Protein AF-A0A7S1QPN6-F1 (afdb_monomer)

Sequence (178 aa):
DPRLATEVIAAAAERAGATFCYNSPVQSILKQKDGRAVSGVTLRGGHVIEAPVVVNCAGPFSCFVDRIAFDARASVQNDARITTRALRAEVAVVPAPPGVDLDKHGIVGADLDVGVYFRPEVGNRWLIGSIDPPCDPHEYIDDPESLKAVSTSAFSSMWEHNVVRGALRFRDLPIPSP

InterPro domains:
  IPR006076 FAD dependent oxidoreductase [PF01266] (1-147)
  IPR036188 FAD/NAD(P)-binding domain superfamily [G3DSA:3.50.50.60] (1-83)
  IPR036188 FAD/NAD(P)-binding domain superfamily [SSF51905] (6-69)

Mean predicted aligned error: 5.45 Å

pLDDT: mean 90.67, std 9.4, range [49.41, 98.5]

Structure (mmCIF, N/CA/C/O backbone):
data_AF-A0A7S1QPN6-F1
#
_entry.id   AF-A0A7S1QPN6-F1
#
loop_
_atom_site.group_PDB
_atom_site.id
_atom_site.type_symbol
_atom_site.label_atom_id
_atom_site.label_alt_id
_atom_site.label_comp_id
_atom_site.label_asym_id
_atom_site.label_entity_id
_atom_site.label_seq_id
_atom_site.pdbx_PDB_ins_code
_atom_site.Cartn_x
_atom_site.Cartn_y
_atom_site.Cartn_z
_atom_site.occupancy
_atom_site.B_iso_or_equiv
_atom_site.auth_seq_id
_atom_site.auth_comp_id
_atom_site.auth_asym_id
_atom_site.auth_atom_id
_atom_site.pdbx_PDB_model_num
ATOM 1 N N . ASP A 1 1 ? -5.968 -0.641 -12.243 1.00 87.81 1 ASP A N 1
ATOM 2 C CA . ASP A 1 1 ? -5.834 0.633 -11.515 1.00 87.81 1 ASP A CA 1
ATOM 3 C C . ASP A 1 1 ? -6.401 0.463 -10.101 1.00 87.81 1 ASP A C 1
ATOM 5 O O . ASP A 1 1 ? -7.575 0.113 -9.983 1.00 87.81 1 ASP A O 1
ATOM 9 N N . PRO A 1 2 ? -5.586 0.618 -9.042 1.00 90.62 2 PRO A N 1
ATOM 10 C CA . PRO A 1 2 ? -6.027 0.421 -7.659 1.00 90.62 2 PRO A CA 1
ATOM 11 C C . PRO A 1 2 ? -6.985 1.509 -7.148 1.00 90.62 2 PRO A C 1
ATOM 13 O O . PRO A 1 2 ? -7.824 1.217 -6.294 1.00 90.62 2 PRO A O 1
ATOM 16 N N . ARG A 1 3 ? -6.908 2.740 -7.674 1.00 94.19 3 ARG A N 1
ATOM 17 C CA . ARG A 1 3 ? -7.824 3.825 -7.301 1.00 94.19 3 ARG A CA 1
ATOM 18 C C . ARG A 1 3 ? -9.228 3.496 -7.795 1.00 94.19 3 ARG A C 1
ATOM 20 O O . ARG A 1 3 ? -10.154 3.458 -6.993 1.00 94.19 3 ARG A O 1
ATOM 27 N N . LEU A 1 4 ? -9.360 3.158 -9.080 1.00 95.38 4 LEU A N 1
ATOM 28 C CA . LEU A 1 4 ? -10.650 2.789 -9.673 1.00 95.38 4 LEU A CA 1
ATOM 29 C C . LEU A 1 4 ? -11.261 1.555 -8.995 1.00 95.38 4 LEU A C 1
ATOM 31 O O . LEU A 1 4 ? -12.455 1.535 -8.709 1.00 95.38 4 LEU A O 1
ATOM 35 N N . ALA A 1 5 ? -10.452 0.534 -8.693 1.00 96.88 5 ALA A N 1
ATOM 36 C CA . ALA A 1 5 ? -10.931 -0.645 -7.970 1.00 96.88 5 ALA A CA 1
ATOM 37 C C . ALA A 1 5 ? -11.501 -0.278 -6.587 1.00 96.88 5 ALA A C 1
ATOM 39 O O . ALA A 1 5 ? -12.578 -0.744 -6.216 1.00 96.88 5 ALA A O 1
ATOM 40 N N . THR A 1 6 ? -10.808 0.598 -5.854 1.00 96.56 6 THR A N 1
ATOM 41 C CA 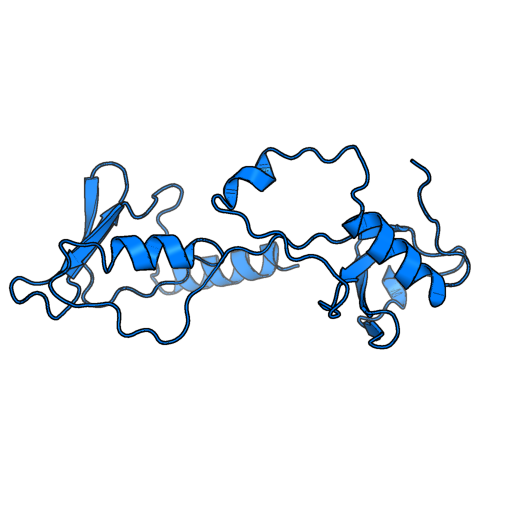. THR A 1 6 ? -11.254 1.085 -4.541 1.00 96.56 6 THR A CA 1
ATOM 42 C C . THR A 1 6 ? -12.551 1.887 -4.648 1.00 96.56 6 THR A C 1
ATOM 44 O O . THR A 1 6 ? -13.476 1.637 -3.880 1.00 96.56 6 THR A O 1
ATOM 47 N N . GLU A 1 7 ? -12.661 2.797 -5.621 1.00 97.19 7 GLU A N 1
ATOM 48 C CA . GLU A 1 7 ? -13.873 3.598 -5.859 1.00 97.19 7 GLU A CA 1
ATOM 49 C C . GLU A 1 7 ? -15.095 2.712 -6.149 1.00 97.19 7 GLU A C 1
ATOM 51 O O . GLU A 1 7 ? -16.168 2.915 -5.579 1.00 97.19 7 GLU A O 1
ATOM 56 N N . VAL A 1 8 ? -14.929 1.680 -6.984 1.00 97.94 8 VAL A N 1
ATOM 57 C CA . VAL A 1 8 ? -16.011 0.742 -7.322 1.00 97.94 8 VAL A CA 1
ATOM 58 C C . VAL A 1 8 ? -16.472 -0.050 -6.097 1.00 97.94 8 VAL A C 1
ATOM 60 O O . VAL A 1 8 ? -17.679 -0.206 -5.890 1.00 97.94 8 VAL A O 1
ATOM 63 N N . ILE A 1 9 ? -15.534 -0.535 -5.277 1.00 98.00 9 ILE A N 1
ATOM 64 C CA . ILE A 1 9 ? -15.849 -1.275 -4.047 1.00 98.00 9 ILE A CA 1
ATOM 65 C C . ILE A 1 9 ? -16.529 -0.358 -3.025 1.00 98.00 9 ILE A C 1
ATOM 67 O O . ILE A 1 9 ? -17.537 -0.757 -2.444 1.00 98.00 9 ILE A O 1
ATOM 71 N N . ALA A 1 10 ? -16.036 0.870 -2.839 1.00 97.88 10 ALA A N 1
ATOM 72 C CA . ALA A 1 10 ? -16.638 1.844 -1.931 1.00 97.88 10 ALA A CA 1
ATOM 73 C C . ALA A 1 10 ? -18.090 2.147 -2.328 1.00 97.88 10 ALA A C 1
ATOM 75 O O . ALA A 1 10 ? -18.995 1.993 -1.511 1.00 97.88 10 ALA A O 1
ATOM 76 N N . ALA A 1 11 ? -18.340 2.436 -3.609 1.00 98.00 11 ALA A N 1
ATOM 77 C CA . ALA A 1 11 ? -19.691 2.675 -4.110 1.00 98.00 11 ALA A CA 1
ATOM 78 C C . ALA A 1 11 ? -20.607 1.444 -3.954 1.00 98.00 11 ALA A C 1
ATOM 80 O O . ALA A 1 11 ? -21.810 1.579 -3.728 1.00 98.00 11 ALA A O 1
ATOM 81 N N . ALA A 1 12 ? -20.070 0.226 -4.094 1.00 98.50 12 ALA A N 1
ATOM 82 C CA . ALA A 1 12 ? -20.829 -1.000 -3.845 1.00 98.50 12 ALA A CA 1
ATOM 83 C C . ALA A 1 12 ? -21.177 -1.176 -2.360 1.00 98.50 12 ALA A C 1
ATOM 85 O O . ALA A 1 12 ? -22.303 -1.564 -2.049 1.00 98.50 12 ALA A O 1
ATOM 86 N N . ALA A 1 13 ? -20.250 -0.850 -1.459 1.00 98.38 13 ALA A N 1
ATOM 87 C CA . ALA A 1 13 ? -20.483 -0.878 -0.021 1.00 98.38 13 ALA A CA 1
ATOM 88 C C . ALA A 1 13 ? -21.542 0.154 0.402 1.00 98.38 13 ALA A C 1
ATOM 90 O O . ALA A 1 13 ? -22.439 -0.190 1.167 1.00 98.38 13 ALA A O 1
ATOM 91 N N . GLU A 1 14 ? -21.510 1.375 -0.144 1.00 98.25 14 GLU A N 1
ATOM 92 C CA . GLU A 1 14 ? -22.543 2.396 0.106 1.00 98.25 14 GLU A CA 1
ATOM 93 C C . GLU A 1 14 ? -23.931 1.918 -0.328 1.00 98.25 14 GLU A C 1
ATOM 95 O O . GLU A 1 14 ? -24.893 2.024 0.431 1.00 98.25 14 GLU A O 1
ATOM 100 N N . ARG A 1 15 ? -24.044 1.300 -1.514 1.00 98.44 15 ARG A N 1
ATOM 101 C CA . ARG A 1 15 ? -25.308 0.691 -1.973 1.00 98.44 15 ARG A CA 1
ATOM 102 C C . ARG A 1 15 ? -25.786 -0.448 -1.072 1.00 98.44 15 ARG A C 1
ATOM 104 O O . ARG A 1 15 ? -26.985 -0.704 -1.015 1.00 98.44 15 ARG A O 1
ATOM 111 N N . ALA A 1 16 ? -24.868 -1.122 -0.384 1.00 98.50 16 ALA A N 1
ATOM 112 C CA . ALA A 1 16 ? -25.172 -2.142 0.614 1.00 98.50 16 ALA A CA 1
ATOM 113 C C . ALA A 1 16 ? -25.439 -1.561 2.021 1.00 98.50 16 ALA A C 1
ATOM 115 O O . ALA A 1 16 ? -25.693 -2.327 2.949 1.00 98.50 16 ALA A O 1
ATOM 116 N N . GLY A 1 17 ? -25.409 -0.233 2.188 1.00 98.38 17 GLY A N 1
ATOM 117 C CA . GLY A 1 17 ? -25.727 0.459 3.440 1.00 98.38 17 GLY A CA 1
ATOM 118 C C . GLY A 1 17 ? -24.522 0.856 4.296 1.00 98.38 17 GLY A C 1
ATOM 119 O O . GLY A 1 17 ? -24.710 1.247 5.446 1.00 98.38 17 GLY A O 1
ATOM 120 N N . ALA A 1 18 ? -23.294 0.758 3.780 1.00 97.94 18 ALA A N 1
ATOM 121 C CA . ALA A 1 18 ? -22.121 1.280 4.477 1.00 97.94 18 ALA A CA 1
ATOM 122 C C . ALA A 1 18 ? -22.094 2.818 4.459 1.00 97.94 18 ALA A C 1
ATOM 124 O O . ALA A 1 18 ? -22.475 3.447 3.473 1.00 97.94 18 ALA A O 1
ATOM 125 N N . THR A 1 19 ? -21.568 3.413 5.529 1.00 97.25 19 THR A N 1
ATOM 126 C CA . THR A 1 19 ? -21.351 4.860 5.642 1.00 97.25 19 THR A CA 1
ATOM 127 C C . THR A 1 19 ? -19.857 5.147 5.682 1.00 97.25 19 THR A C 1
ATOM 129 O O . THR A 1 19 ? -19.126 4.512 6.442 1.00 97.25 19 THR A O 1
ATOM 132 N N . PHE A 1 20 ? -19.407 6.135 4.909 1.00 96.50 20 PHE A N 1
ATOM 133 C CA . PHE A 1 20 ? -18.017 6.581 4.909 1.00 96.50 20 PHE A CA 1
ATOM 134 C C . PHE A 1 20 ? -17.867 7.947 5.586 1.00 96.50 20 PHE A C 1
ATOM 136 O O . PHE A 1 20 ? -18.515 8.922 5.211 1.00 96.50 20 PHE A O 1
ATOM 143 N N . CYS A 1 21 ? -16.960 8.027 6.560 1.00 94.81 21 CYS A N 1
ATOM 144 C CA . CYS A 1 21 ? -16.580 9.269 7.234 1.00 94.81 21 CYS A CA 1
ATOM 145 C C . CYS A 1 21 ? -15.129 9.624 6.883 1.00 94.81 21 CYS A C 1
ATOM 147 O O . CYS A 1 21 ? -14.187 9.210 7.558 1.00 94.81 21 CYS A O 1
ATOM 149 N N . TYR A 1 22 ? -14.941 10.380 5.802 1.00 94.56 22 TYR A N 1
ATOM 150 C CA . TYR A 1 22 ? -13.619 10.836 5.363 1.00 94.56 22 TYR A CA 1
ATOM 151 C C . TYR A 1 22 ? -13.114 12.024 6.190 1.00 94.56 22 TYR A C 1
ATOM 153 O O . TYR A 1 22 ? -13.881 12.667 6.907 1.00 94.56 22 TYR A O 1
ATOM 161 N N . ASN A 1 23 ? -11.810 12.318 6.102 1.00 93.62 23 ASN A N 1
ATOM 162 C CA . ASN A 1 23 ? -11.152 13.415 6.833 1.00 93.62 23 ASN A CA 1
ATOM 163 C C . ASN A 1 23 ? -11.435 13.414 8.347 1.00 93.62 23 ASN A C 1
ATOM 165 O O . ASN A 1 23 ? -11.400 14.458 8.995 1.00 93.62 23 ASN A O 1
ATOM 169 N N . SER A 1 24 ? -11.710 12.235 8.910 1.00 95.50 24 SER A N 1
ATOM 170 C CA . SER A 1 24 ? -12.133 12.062 10.298 1.00 95.50 24 SER A CA 1
ATOM 171 C C . SER A 1 24 ? -11.196 11.086 11.021 1.00 95.50 24 SER A C 1
ATOM 173 O O . SER A 1 24 ? -11.568 9.936 11.250 1.00 95.50 24 SER A O 1
ATOM 175 N N . PRO A 1 25 ? -9.949 11.490 11.342 1.00 94.31 25 PRO A N 1
ATOM 176 C CA . PRO A 1 25 ? -8.981 10.597 11.973 1.00 94.31 25 PRO A CA 1
ATOM 177 C C . PRO A 1 25 ? -9.498 10.042 13.301 1.00 94.31 25 PRO A C 1
ATOM 179 O O . PRO A 1 25 ? -10.036 10.795 14.113 1.00 94.31 25 PRO A O 1
ATOM 182 N N . VAL A 1 26 ? -9.276 8.754 13.559 1.00 95.62 26 VAL A N 1
ATOM 183 C CA . VAL A 1 26 ? -9.558 8.151 14.869 1.00 95.62 26 VAL A CA 1
ATOM 184 C C . VAL A 1 26 ? -8.610 8.745 15.913 1.00 95.62 26 VAL A C 1
ATOM 186 O O . VAL A 1 26 ? -7.396 8.777 15.717 1.00 95.62 26 VAL A O 1
ATOM 189 N N . GLN A 1 27 ? -9.170 9.232 17.019 1.00 94.44 27 GLN A N 1
ATOM 190 C CA . GLN A 1 27 ? -8.439 9.818 18.142 1.00 94.44 27 GLN A CA 1
ATOM 191 C C . GLN A 1 27 ? -8.321 8.846 19.321 1.00 94.44 27 GLN A C 1
ATOM 193 O O . GLN A 1 27 ? -7.270 8.795 19.955 1.00 94.44 27 GLN A O 1
ATOM 198 N N . SER A 1 28 ? -9.380 8.091 19.624 1.00 93.75 28 SER A N 1
ATOM 199 C CA . SER A 1 28 ? -9.371 7.081 20.687 1.00 93.75 28 SER A CA 1
ATOM 200 C C . SER A 1 28 ? -10.282 5.896 20.372 1.00 93.75 28 SER A C 1
ATOM 202 O O . SER A 1 28 ? -11.249 6.020 19.618 1.00 93.75 28 SER A O 1
ATOM 204 N N . ILE A 1 29 ? -9.971 4.742 20.968 1.00 94.44 29 ILE A N 1
ATOM 205 C CA . ILE A 1 29 ? -10.830 3.553 20.954 1.00 94.44 29 ILE A CA 1
ATOM 206 C C . ILE A 1 29 ? -11.581 3.489 22.282 1.00 94.44 29 ILE A C 1
ATOM 208 O O . ILE A 1 29 ? -10.968 3.491 23.350 1.00 94.44 29 ILE A O 1
ATOM 212 N N . LEU A 1 30 ? -12.907 3.419 22.221 1.00 93.44 30 LEU A N 1
ATOM 213 C CA . LEU A 1 30 ? -13.756 3.313 23.402 1.00 93.44 30 LEU A CA 1
ATOM 214 C C . LEU A 1 30 ? -13.832 1.857 23.867 1.00 93.44 30 LEU A C 1
ATOM 216 O O . LEU A 1 30 ? -13.863 0.928 23.055 1.00 93.44 30 LEU A O 1
ATOM 220 N N . LYS A 1 31 ? -13.871 1.661 25.186 1.00 91.81 31 LYS A N 1
ATOM 221 C CA . LYS A 1 31 ? -14.002 0.353 25.835 1.00 91.81 31 LYS A CA 1
ATOM 222 C C . LYS A 1 31 ? -15.242 0.328 26.724 1.00 91.81 31 LYS A C 1
ATOM 224 O O . LYS A 1 31 ? -15.676 1.360 27.239 1.00 91.81 31 LYS A O 1
ATOM 229 N N . GLN A 1 32 ? -15.803 -0.858 26.925 1.00 90.44 32 GLN A N 1
ATOM 230 C CA . GLN A 1 32 ? -16.847 -1.082 27.922 1.00 90.44 32 GLN A CA 1
ATOM 231 C C . GLN A 1 32 ? -16.306 -0.863 29.344 1.00 90.44 32 GLN A C 1
ATOM 233 O O . GLN A 1 32 ? -15.097 -0.837 29.565 1.00 90.44 32 GLN A O 1
ATOM 238 N N . LYS A 1 33 ? -17.204 -0.718 30.328 1.00 86.75 33 LYS A N 1
ATOM 239 C CA . LYS A 1 33 ? -16.834 -0.423 31.727 1.00 86.75 33 LYS A CA 1
ATOM 240 C C . LYS A 1 33 ? -15.911 -1.469 32.357 1.00 86.75 33 LYS A C 1
ATOM 242 O O . LYS A 1 33 ? -15.106 -1.118 33.210 1.00 86.75 33 LYS A O 1
ATOM 247 N N . ASP A 1 34 ? -16.035 -2.732 31.958 1.00 86.00 34 ASP A N 1
ATOM 248 C CA . ASP A 1 34 ? -15.166 -3.820 32.421 1.00 86.00 34 ASP A CA 1
ATOM 249 C C . ASP A 1 34 ? -13.807 -3.856 31.697 1.00 86.00 34 ASP A C 1
ATOM 251 O O . ASP A 1 34 ? -12.923 -4.628 32.068 1.00 86.00 34 ASP A O 1
ATOM 255 N N . GLY A 1 35 ? -13.641 -3.027 30.663 1.00 83.56 35 GLY A N 1
ATOM 256 C CA . GLY A 1 35 ? -12.432 -2.908 29.870 1.00 83.56 35 GLY A CA 1
ATOM 257 C C . GLY A 1 35 ? -12.195 -4.030 28.859 1.00 83.56 35 GLY A C 1
ATOM 258 O O . GLY A 1 35 ? -11.209 -3.965 28.131 1.00 83.56 35 GLY A O 1
ATOM 259 N N . ARG A 1 36 ? -13.055 -5.054 28.799 1.00 84.31 36 ARG A N 1
ATOM 260 C CA . ARG A 1 36 ? -12.778 -6.293 28.049 1.00 84.31 36 ARG A CA 1
ATOM 261 C C . ARG A 1 36 ? -13.149 -6.214 26.576 1.00 84.31 36 ARG A C 1
ATOM 263 O O . ARG A 1 36 ? -12.555 -6.916 25.763 1.00 84.31 36 ARG A O 1
ATOM 270 N N . ALA A 1 37 ? -14.115 -5.371 26.233 1.00 89.94 37 ALA A N 1
ATOM 271 C CA . ALA A 1 37 ? -14.611 -5.213 24.871 1.00 89.94 37 ALA A CA 1
ATOM 272 C C . ALA A 1 37 ? -14.556 -3.752 24.419 1.00 89.94 37 ALA A C 1
ATOM 274 O O . ALA A 1 37 ? -14.609 -2.827 25.233 1.00 89.94 37 ALA A O 1
ATOM 275 N N . VAL A 1 38 ? -14.461 -3.547 23.105 1.00 93.75 38 VAL A N 1
ATOM 276 C CA . VAL A 1 38 ? -14.632 -2.221 22.503 1.00 93.75 38 VAL A CA 1
ATOM 277 C C . VAL A 1 38 ? -16.101 -1.798 22.555 1.00 93.75 38 VAL A C 1
ATOM 279 O O . VAL A 1 38 ? -17.006 -2.632 22.591 1.00 93.75 38 VAL A O 1
ATOM 282 N N . SER A 1 39 ? -16.334 -0.492 22.584 1.00 95.75 39 SER A N 1
ATOM 283 C CA . SER A 1 39 ? -17.672 0.106 22.495 1.00 95.75 39 SER A CA 1
ATOM 284 C C . SER A 1 39 ? -17.789 1.157 21.391 1.00 95.75 39 SER A C 1
ATOM 286 O O . SER A 1 39 ? -18.873 1.694 21.175 1.00 95.75 39 SER A O 1
ATOM 288 N N . GLY A 1 40 ? -16.704 1.443 20.666 1.00 96.56 40 GLY A N 1
ATOM 289 C CA . GLY A 1 40 ? -16.705 2.396 19.564 1.00 96.56 40 GLY A CA 1
ATOM 290 C C . GLY A 1 40 ? -15.375 3.112 19.390 1.00 96.56 40 GLY A C 1
ATOM 291 O O . GLY A 1 40 ? -14.333 2.658 19.871 1.00 96.56 40 GLY A O 1
ATOM 292 N N . VAL A 1 41 ? -15.424 4.260 18.720 1.00 96.88 41 VAL A N 1
ATOM 293 C CA . VAL A 1 41 ? -14.285 5.158 18.503 1.00 96.88 41 VAL A CA 1
ATOM 294 C C . VAL A 1 41 ? -14.693 6.614 18.698 1.00 96.88 41 VAL A C 1
ATOM 296 O O . VAL A 1 41 ? -15.825 6.995 18.398 1.00 96.88 41 VAL A O 1
ATOM 299 N N . THR A 1 42 ? -13.748 7.439 19.140 1.00 97.00 42 THR A N 1
ATOM 300 C CA . THR A 1 42 ? -13.867 8.898 19.059 1.00 97.00 42 THR A CA 1
ATOM 301 C C . THR A 1 42 ? -13.024 9.388 17.893 1.00 97.00 42 THR A C 1
ATOM 303 O O . THR A 1 42 ? -11.837 9.070 17.799 1.00 97.00 42 THR A O 1
ATOM 306 N N . LEU A 1 43 ? -13.626 10.171 17.006 1.00 96.88 43 LEU A N 1
ATOM 307 C CA . LEU A 1 43 ? -12.949 10.836 15.900 1.00 96.88 43 LEU A CA 1
ATOM 308 C C . LEU A 1 43 ? -12.391 12.186 16.358 1.00 96.88 43 LEU A C 1
ATOM 310 O O . LEU A 1 43 ? -12.897 12.815 17.292 1.00 96.88 43 LEU A O 1
ATOM 314 N N . ARG A 1 44 ? -11.364 12.675 15.664 1.00 94.88 44 ARG A N 1
ATOM 315 C CA . ARG A 1 44 ? -10.836 14.027 15.861 1.00 94.88 44 ARG A CA 1
ATOM 316 C C . ARG A 1 44 ? -11.973 15.042 15.690 1.00 94.88 44 ARG A C 1
ATOM 318 O O . ARG A 1 44 ? -12.685 15.017 14.694 1.00 94.88 44 ARG A O 1
ATOM 325 N N . GLY A 1 45 ? -12.130 15.928 16.672 1.00 92.50 45 GLY A N 1
ATOM 326 C CA . GLY A 1 45 ? -13.276 16.842 16.762 1.00 92.50 45 GLY A CA 1
ATOM 327 C C . GLY A 1 45 ? -14.366 16.380 17.737 1.00 92.50 45 GLY A C 1
ATOM 328 O O . GLY A 1 45 ? -15.311 17.123 17.972 1.00 92.50 45 GLY A O 1
ATOM 329 N N . GLY A 1 46 ? -14.217 15.198 18.348 1.00 94.69 46 GLY A N 1
ATOM 330 C CA . GLY A 1 46 ? -15.048 14.731 19.462 1.00 94.69 46 GLY A CA 1
ATOM 331 C C . GLY A 1 46 ? -16.284 13.926 19.061 1.00 94.69 46 GLY A C 1
ATOM 332 O O . GLY A 1 46 ? -17.037 13.511 19.937 1.00 94.69 46 GLY A O 1
ATOM 333 N N . HIS A 1 47 ? -16.502 13.680 17.766 1.00 96.31 47 HIS A N 1
ATOM 334 C CA . HIS A 1 47 ? -17.603 12.833 17.309 1.00 96.31 47 HIS A CA 1
ATOM 335 C C . HIS A 1 47 ? -17.382 11.375 17.730 1.00 96.31 47 HIS A C 1
ATOM 337 O O . HIS A 1 47 ? -16.278 10.851 17.585 1.00 96.31 47 HIS A O 1
ATOM 343 N N . VAL A 1 48 ? -18.430 10.722 18.229 1.00 97.75 48 VAL A N 1
ATOM 344 C CA . VAL A 1 48 ? -18.386 9.334 18.700 1.00 97.75 48 VAL A CA 1
ATOM 345 C C . VAL A 1 48 ? -19.176 8.446 17.752 1.00 97.75 48 VAL A C 1
ATOM 347 O O . VAL A 1 48 ? -20.334 8.733 17.456 1.00 97.75 48 VAL A O 1
ATOM 350 N N . ILE A 1 49 ? -18.554 7.347 17.328 1.00 97.62 49 ILE A N 1
ATOM 351 C CA . ILE A 1 49 ? -19.223 6.251 16.626 1.00 97.62 49 ILE A CA 1
ATOM 352 C C . ILE A 1 49 ? -19.237 5.051 17.566 1.00 97.62 49 ILE A C 1
ATOM 354 O O . ILE A 1 49 ? -18.184 4.490 17.875 1.00 97.62 49 ILE A O 1
ATOM 358 N N . GLU A 1 50 ? -20.426 4.662 18.018 1.00 97.75 50 GLU A N 1
ATOM 359 C CA . GLU A 1 50 ? -20.617 3.465 18.836 1.00 97.75 50 GLU A CA 1
ATOM 360 C C . GLU A 1 50 ? -20.582 2.215 17.956 1.00 97.75 50 GLU A C 1
ATOM 362 O O . GLU A 1 50 ? -21.271 2.128 16.939 1.00 97.75 50 GLU A O 1
ATOM 367 N N . ALA A 1 51 ? -19.766 1.237 18.343 1.00 96.81 51 ALA A N 1
ATOM 368 C CA . ALA A 1 51 ? -19.645 -0.020 17.621 1.00 96.81 51 ALA A CA 1
ATOM 369 C C . ALA A 1 51 ? -19.192 -1.148 18.561 1.00 96.81 51 ALA A C 1
ATOM 371 O O . ALA A 1 51 ? -18.226 -0.973 19.308 1.00 96.81 51 ALA A O 1
ATOM 372 N N . PRO A 1 52 ? -19.825 -2.335 18.508 1.00 95.81 52 PRO A N 1
ATOM 373 C CA . PRO A 1 52 ? -19.410 -3.480 19.319 1.00 95.81 52 PRO A CA 1
ATOM 374 C C . PRO A 1 52 ? -18.102 -4.117 18.823 1.00 95.81 52 PRO A C 1
ATOM 376 O O . PRO A 1 52 ? -17.480 -4.892 19.545 1.00 95.81 52 PRO A O 1
ATOM 379 N N . VAL A 1 53 ? -17.691 -3.810 17.587 1.00 96.00 53 VAL A N 1
ATOM 380 C CA . VAL A 1 53 ? -16.473 -4.311 16.945 1.00 96.00 53 VAL A CA 1
ATOM 381 C C . VAL A 1 53 ? -15.810 -3.165 16.187 1.00 96.00 53 VAL A C 1
ATOM 383 O O . VAL A 1 53 ? -16.479 -2.413 15.482 1.00 96.00 53 VAL A O 1
ATOM 386 N N . VAL A 1 54 ? -14.488 -3.062 16.310 1.00 96.00 54 VAL A N 1
ATOM 387 C CA . VAL A 1 54 ? -13.647 -2.134 15.546 1.00 96.00 54 VAL A CA 1
ATOM 388 C C . VAL A 1 54 ? -12.574 -2.957 14.844 1.00 96.00 54 VAL A C 1
ATOM 390 O O . VAL A 1 54 ? -11.898 -3.756 15.489 1.00 96.00 54 VAL A O 1
ATOM 393 N N . VAL A 1 55 ? -12.416 -2.768 13.534 1.00 96.06 55 VAL A N 1
ATOM 394 C CA . VAL A 1 55 ? -11.408 -3.466 12.725 1.00 96.06 55 VAL A CA 1
ATOM 395 C C . VAL A 1 55 ? -10.347 -2.461 12.282 1.00 96.06 55 VAL A C 1
ATOM 397 O O . VAL A 1 55 ? -10.669 -1.451 11.657 1.00 96.06 55 VAL A O 1
ATOM 400 N N . ASN A 1 56 ? -9.081 -2.721 12.615 1.00 94.75 56 ASN A N 1
ATOM 401 C CA . ASN A 1 56 ? -7.963 -1.880 12.193 1.00 94.75 56 ASN A CA 1
ATOM 402 C C . ASN A 1 56 ? -7.565 -2.214 10.744 1.00 94.75 56 ASN A C 1
ATOM 404 O O . ASN A 1 56 ? -6.957 -3.249 10.484 1.00 94.75 56 ASN A O 1
ATOM 408 N N . CYS A 1 57 ? -7.901 -1.324 9.807 1.00 95.81 57 CYS A N 1
ATOM 409 C CA . CYS A 1 57 ? -7.516 -1.408 8.393 1.00 95.81 57 CYS A CA 1
ATOM 410 C C . CYS A 1 57 ? -6.705 -0.177 7.947 1.00 95.81 57 CYS A C 1
ATOM 412 O O . CYS A 1 57 ? -6.809 0.260 6.804 1.00 95.81 57 CYS A O 1
ATOM 414 N N . ALA A 1 58 ? -5.916 0.420 8.846 1.00 94.75 58 ALA A N 1
ATOM 415 C CA . ALA A 1 58 ? -5.284 1.723 8.619 1.00 94.75 58 ALA A CA 1
ATOM 416 C C . ALA A 1 58 ? -3.991 1.678 7.772 1.00 94.75 58 ALA A C 1
ATOM 418 O O . ALA A 1 58 ? -3.269 2.673 7.683 1.00 94.75 58 ALA A O 1
ATOM 419 N N . GLY A 1 59 ? -3.671 0.536 7.151 1.00 94.25 59 GLY A N 1
ATOM 420 C CA . GLY A 1 59 ? -2.489 0.370 6.301 1.00 94.25 59 GLY A CA 1
ATOM 421 C C . GLY A 1 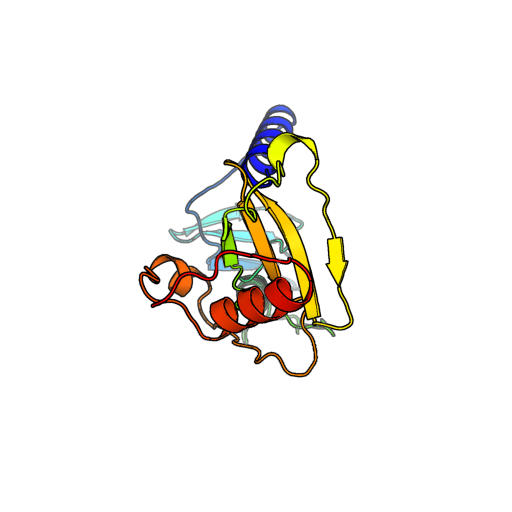59 ? -1.198 0.772 7.034 1.00 94.25 59 GLY A C 1
ATOM 422 O O . GLY A 1 59 ? -0.966 0.268 8.137 1.00 94.25 59 GLY A O 1
ATOM 423 N N . PRO A 1 60 ? -0.372 1.691 6.495 1.00 93.88 60 PRO A N 1
ATOM 424 C CA . PRO A 1 60 ? 0.863 2.130 7.153 1.00 93.88 60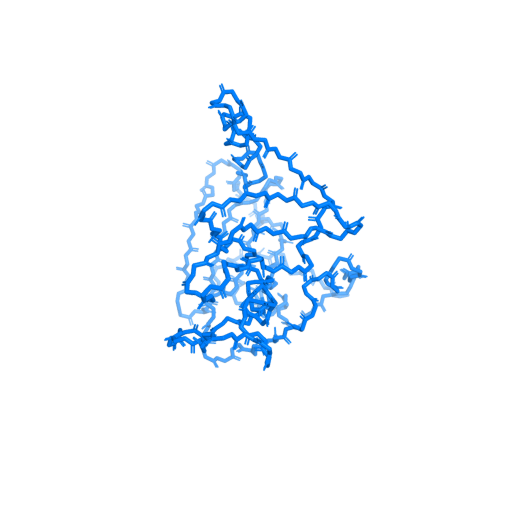 PRO A CA 1
ATOM 425 C C . PRO A 1 60 ? 0.627 2.842 8.501 1.00 93.88 60 PRO A C 1
ATOM 427 O O . PRO A 1 60 ? 1.550 2.934 9.305 1.00 93.88 60 PRO A O 1
ATOM 430 N N . PHE A 1 61 ? -0.603 3.285 8.797 1.00 93.75 61 PHE A N 1
ATOM 431 C CA . PHE A 1 61 ? -0.973 3.860 10.095 1.00 93.75 61 PHE A CA 1
ATOM 432 C C . PHE A 1 61 ? -1.423 2.822 11.134 1.00 93.75 61 PHE A C 1
ATOM 434 O O . PHE A 1 61 ? -1.770 3.198 12.253 1.00 93.75 61 PHE A O 1
ATOM 441 N N . SER A 1 62 ? -1.422 1.523 10.819 1.00 93.56 62 SER A N 1
ATOM 442 C CA . SER A 1 62 ? -1.959 0.495 11.727 1.00 93.56 62 SER A CA 1
ATOM 443 C C . SER A 1 62 ? -1.283 0.512 13.101 1.00 93.56 62 SER A C 1
ATOM 445 O O . SER A 1 62 ? -1.975 0.442 14.113 1.00 93.56 62 SER A O 1
ATOM 447 N N . CYS A 1 63 ? 0.034 0.739 13.156 1.00 91.25 63 CYS A N 1
ATOM 448 C CA . CYS A 1 63 ? 0.772 0.833 14.415 1.00 91.25 63 CYS A CA 1
ATOM 449 C C . CYS A 1 63 ? 0.351 2.028 15.288 1.00 91.25 63 CYS A C 1
ATOM 451 O O . CYS A 1 63 ? 0.470 1.964 16.510 1.00 91.25 63 CYS A O 1
ATOM 453 N N . PHE A 1 64 ? -0.157 3.114 14.693 1.00 90.94 64 PHE A N 1
ATOM 454 C CA . PHE A 1 64 ? -0.726 4.238 15.439 1.00 90.94 64 PHE A CA 1
ATOM 455 C C . PHE A 1 64 ? -2.044 3.851 16.091 1.00 90.94 64 PHE A C 1
ATOM 457 O O . PHE A 1 64 ? -2.251 4.151 17.264 1.00 90.94 64 PHE A O 1
ATOM 464 N N . VAL A 1 65 ? -2.910 3.160 15.351 1.00 92.38 65 VAL A N 1
ATOM 465 C CA . VAL A 1 65 ? -4.193 2.682 15.876 1.00 92.38 65 VAL A CA 1
ATOM 466 C C . VAL A 1 65 ? -3.966 1.674 17.003 1.00 92.38 65 VAL A C 1
ATOM 468 O O . VAL A 1 65 ? -4.613 1.787 18.041 1.00 92.38 65 VAL A O 1
ATOM 471 N N . ASP A 1 66 ? -2.990 0.772 16.866 1.00 91.56 66 ASP A N 1
ATOM 472 C CA . ASP A 1 66 ? -2.627 -0.173 17.929 1.00 91.56 66 ASP A CA 1
ATOM 473 C C . ASP A 1 66 ? -2.140 0.558 19.190 1.00 91.56 66 ASP A C 1
ATOM 475 O O . ASP A 1 66 ? -2.574 0.245 20.297 1.00 91.56 66 ASP A O 1
ATOM 479 N N . ARG A 1 67 ? -1.292 1.589 19.039 1.00 90.19 67 ARG A N 1
ATOM 480 C CA . ARG A 1 67 ? -0.849 2.423 20.172 1.00 90.19 67 ARG A CA 1
ATOM 481 C C . ARG A 1 67 ? -2.011 3.118 20.875 1.00 90.19 67 ARG A C 1
ATOM 483 O O . ARG A 1 67 ? -1.995 3.207 22.095 1.00 90.19 67 ARG A O 1
ATOM 490 N N . ILE A 1 68 ? -3.000 3.604 20.128 1.00 92.00 68 ILE A N 1
ATOM 491 C CA . ILE A 1 68 ? -4.196 4.242 20.695 1.00 92.00 68 ILE A CA 1
ATOM 492 C C . ILE A 1 68 ? -5.087 3.205 21.399 1.00 92.00 68 ILE A C 1
ATOM 494 O O . ILE A 1 68 ? -5.686 3.498 22.430 1.00 92.00 68 ILE A O 1
ATOM 498 N N . ALA A 1 69 ? -5.190 1.991 20.855 1.00 90.69 69 ALA A N 1
ATOM 499 C CA . ALA A 1 69 ? -6.031 0.930 21.405 1.00 90.69 69 ALA A CA 1
ATOM 500 C C . ALA A 1 69 ? -5.478 0.315 22.703 1.00 90.69 69 ALA A C 1
ATOM 502 O O . ALA A 1 69 ? -6.267 -0.183 23.513 1.00 90.69 69 ALA A O 1
ATOM 503 N N . PHE A 1 70 ? -4.152 0.341 22.874 1.00 89.50 70 PHE A N 1
ATOM 504 C CA . PHE A 1 70 ? -3.407 -0.328 23.945 1.00 89.50 70 PHE A CA 1
ATOM 505 C C . PHE A 1 70 ? -2.411 0.610 24.648 1.00 89.50 70 PHE A C 1
ATOM 507 O O . PHE A 1 70 ? -1.296 0.206 24.985 1.00 89.50 70 PHE A O 1
ATOM 514 N N . ASP A 1 71 ? -2.779 1.879 24.831 1.00 83.00 71 ASP A N 1
ATOM 515 C CA . ASP A 1 71 ? -1.940 2.841 25.547 1.00 83.00 71 ASP A CA 1
ATOM 516 C C . ASP A 1 71 ? -1.742 2.455 27.031 1.00 83.00 71 ASP A C 1
ATOM 518 O O . ASP A 1 71 ? -2.317 1.493 27.542 1.00 83.00 71 ASP A O 1
ATOM 522 N N . ALA A 1 72 ? -0.935 3.224 27.768 1.00 73.75 72 ALA A N 1
ATOM 523 C CA . ALA A 1 72 ? -0.644 2.941 29.178 1.00 73.75 72 ALA A CA 1
ATOM 524 C C . ALA A 1 72 ? -1.876 2.971 30.113 1.00 73.75 72 ALA A C 1
ATOM 526 O O . ALA A 1 72 ? -1.769 2.577 31.273 1.00 73.75 72 ALA A O 1
ATOM 527 N N . ARG A 1 73 ? -3.027 3.471 29.647 1.00 73.38 73 ARG A N 1
ATOM 528 C CA . ARG A 1 73 ? -4.293 3.525 30.392 1.00 73.38 73 ARG A CA 1
ATOM 529 C C . ARG A 1 73 ? -5.239 2.392 29.997 1.00 73.38 73 ARG A C 1
ATOM 531 O O . ARG A 1 73 ? -6.283 2.241 30.632 1.00 73.38 73 ARG A O 1
ATOM 538 N N . ALA A 1 74 ? -4.900 1.607 28.975 1.00 78.00 74 ALA A N 1
ATOM 539 C CA . ALA A 1 74 ? -5.684 0.458 28.567 1.00 78.00 74 ALA A CA 1
ATOM 540 C C . ALA A 1 74 ? -5.690 -0.611 29.671 1.00 78.00 74 ALA A C 1
ATOM 542 O O . ALA A 1 74 ? -4.658 -1.014 30.204 1.00 78.00 74 ALA A O 1
ATOM 543 N N . SER A 1 75 ? -6.882 -1.103 29.996 1.00 76.06 75 SER A N 1
ATOM 544 C CA . SER A 1 75 ? -7.106 -2.196 30.952 1.00 76.06 75 SER A CA 1
ATOM 545 C C . SER A 1 75 ? -6.708 -3.573 30.410 1.00 76.06 75 SER A C 1
ATOM 547 O O . SER A 1 75 ? -6.672 -4.545 31.162 1.00 76.06 75 SER A O 1
ATOM 549 N N . VAL A 1 76 ? -6.423 -3.658 29.109 1.00 81.50 76 VAL A N 1
ATOM 550 C CA . VAL A 1 76 ? -5.997 -4.866 28.401 1.00 81.50 76 VAL A CA 1
ATOM 551 C C . VAL A 1 76 ? -4.688 -4.553 27.692 1.00 81.50 76 VAL A C 1
ATOM 553 O O . VAL A 1 76 ? -4.580 -3.538 27.007 1.00 81.50 76 VAL A O 1
ATOM 556 N N . GLN A 1 77 ? -3.695 -5.422 27.870 1.00 83.75 77 GLN A N 1
ATOM 557 C CA . GLN A 1 77 ? -2.417 -5.313 27.173 1.00 83.75 77 GLN A CA 1
ATOM 558 C C . GLN A 1 77 ? -2.550 -5.779 25.724 1.00 83.75 77 GLN A C 1
ATOM 560 O O . GLN A 1 77 ? -3.369 -6.643 25.418 1.00 83.75 77 GLN A O 1
ATOM 565 N N . ASN A 1 78 ? -1.716 -5.227 24.844 1.00 87.62 78 ASN A N 1
ATOM 566 C CA . ASN A 1 78 ? -1.598 -5.735 23.485 1.00 87.62 78 ASN A CA 1
ATOM 567 C C . ASN A 1 78 ? -0.947 -7.127 23.509 1.00 87.62 78 ASN A C 1
ATOM 569 O O . ASN A 1 78 ? 0.208 -7.258 23.914 1.00 87.62 78 ASN A O 1
ATOM 573 N N . ASP A 1 79 ? -1.676 -8.150 23.073 1.00 87.75 79 ASP A N 1
ATOM 574 C CA . ASP A 1 79 ? -1.208 -9.533 22.951 1.00 87.75 79 ASP A CA 1
ATOM 575 C C . ASP A 1 79 ? -0.764 -9.894 21.519 1.00 87.75 79 ASP A C 1
ATOM 577 O O . ASP A 1 79 ? -0.399 -11.044 21.242 1.00 87.75 79 ASP A O 1
ATOM 581 N N . ALA A 1 80 ? -0.743 -8.917 20.605 1.00 87.19 80 ALA A N 1
ATOM 582 C CA . ALA A 1 80 ? -0.277 -9.107 19.241 1.00 87.19 80 ALA A CA 1
ATOM 583 C C . ALA A 1 80 ? 1.203 -9.517 19.209 1.00 87.19 80 ALA A C 1
ATOM 585 O O . ALA A 1 80 ? 2.089 -8.838 19.727 1.00 87.19 80 ALA A O 1
ATOM 586 N N . ARG A 1 81 ? 1.485 -10.627 18.520 1.00 90.69 81 ARG A N 1
ATOM 587 C CA . ARG A 1 81 ? 2.856 -11.123 18.289 1.00 90.69 81 ARG A CA 1
ATOM 588 C C . ARG A 1 81 ? 3.549 -10.472 17.096 1.00 90.69 81 ARG A C 1
ATOM 590 O O . ARG A 1 81 ? 4.745 -10.666 16.906 1.00 90.69 81 ARG A O 1
ATOM 597 N N . ILE A 1 82 ? 2.790 -9.753 16.275 1.00 87.75 82 ILE A N 1
ATOM 598 C CA . ILE A 1 82 ? 3.264 -9.088 15.066 1.00 87.75 82 ILE A CA 1
ATOM 599 C C . ILE A 1 82 ? 2.976 -7.604 15.239 1.00 87.75 82 ILE A C 1
ATOM 601 O O . ILE A 1 82 ? 1.841 -7.218 15.505 1.00 87.75 82 ILE A O 1
ATOM 605 N N . THR A 1 83 ? 4.008 -6.783 15.082 1.00 89.56 83 THR A N 1
ATOM 606 C CA . THR A 1 83 ? 3.890 -5.327 15.060 1.00 89.56 83 THR A CA 1
ATOM 607 C C . THR A 1 83 ? 4.131 -4.817 13.648 1.00 89.56 83 THR A C 1
ATOM 609 O O . THR A 1 83 ? 4.791 -5.464 12.834 1.00 89.56 83 THR A O 1
ATOM 612 N N . THR A 1 84 ? 3.564 -3.655 13.338 1.00 91.38 84 THR A N 1
ATOM 613 C CA . THR A 1 84 ? 3.674 -3.042 12.012 1.00 91.38 84 THR A CA 1
ATOM 614 C C . THR A 1 84 ? 4.500 -1.764 12.072 1.00 91.38 84 THR A C 1
ATOM 616 O O . THR A 1 84 ? 4.542 -1.066 13.088 1.00 91.38 84 THR A O 1
ATOM 619 N N . ARG A 1 85 ? 5.184 -1.455 10.970 1.00 92.94 85 ARG A N 1
ATOM 620 C CA . ARG A 1 85 ? 5.926 -0.210 10.748 1.00 92.94 85 ARG A CA 1
ATOM 621 C C . ARG A 1 85 ? 5.705 0.208 9.301 1.00 92.94 85 ARG A C 1
ATOM 623 O O . ARG A 1 85 ? 5.630 -0.657 8.430 1.00 92.94 85 ARG A O 1
ATOM 630 N N . ALA A 1 86 ? 5.597 1.507 9.046 1.00 93.94 86 ALA A N 1
ATOM 631 C CA . ALA A 1 86 ? 5.495 2.001 7.682 1.00 93.94 86 ALA A CA 1
ATOM 632 C C . ALA A 1 86 ? 6.876 1.935 7.020 1.00 93.94 86 ALA A C 1
ATOM 634 O O . ALA A 1 86 ? 7.828 2.545 7.504 1.00 93.94 86 ALA A O 1
ATOM 635 N N . LEU A 1 87 ? 6.978 1.170 5.937 1.00 93.12 87 LEU A N 1
ATOM 636 C CA . LEU A 1 87 ? 8.167 1.072 5.098 1.00 93.12 87 LEU A CA 1
ATOM 637 C C . LEU A 1 87 ? 7.938 1.911 3.839 1.00 93.12 87 LEU A C 1
ATOM 639 O O . LEU A 1 87 ? 6.929 1.727 3.152 1.00 93.12 87 LEU A O 1
ATOM 643 N N . ARG A 1 88 ? 8.856 2.829 3.533 1.00 91.06 88 ARG A N 1
ATOM 644 C CA . ARG A 1 88 ? 8.831 3.563 2.268 1.00 91.06 88 ARG A CA 1
ATOM 645 C C . ARG A 1 88 ? 9.268 2.627 1.142 1.00 91.06 88 ARG A C 1
ATOM 647 O O . ARG A 1 88 ? 10.344 2.041 1.200 1.00 91.06 88 ARG A O 1
ATOM 654 N N . ALA A 1 89 ? 8.448 2.540 0.099 1.00 90.62 89 ALA A N 1
ATOM 655 C CA . ALA A 1 89 ? 8.764 1.824 -1.130 1.00 90.62 89 ALA A CA 1
ATOM 656 C C . ALA A 1 89 ? 8.663 2.783 -2.318 1.00 90.62 89 ALA A C 1
ATOM 658 O O . ALA A 1 89 ? 7.650 3.461 -2.495 1.00 90.62 89 ALA A O 1
ATOM 659 N N . GLU A 1 90 ? 9.719 2.839 -3.123 1.00 90.44 90 GLU A N 1
ATOM 660 C CA . GLU A 1 90 ? 9.796 3.684 -4.312 1.00 90.44 90 GLU A CA 1
ATOM 661 C C . GLU A 1 90 ? 9.833 2.825 -5.577 1.00 90.44 90 GLU A C 1
ATOM 663 O O . GLU A 1 90 ? 10.427 1.745 -5.599 1.00 90.44 90 GLU A O 1
ATOM 668 N N . VAL A 1 91 ? 9.189 3.316 -6.635 1.00 92.94 91 VAL A N 1
ATOM 669 C CA . VAL A 1 91 ? 9.136 2.678 -7.953 1.00 92.94 91 VAL A CA 1
ATOM 670 C C . VAL A 1 91 ? 9.602 3.666 -9.013 1.00 92.94 91 VAL A C 1
ATOM 672 O O . VAL 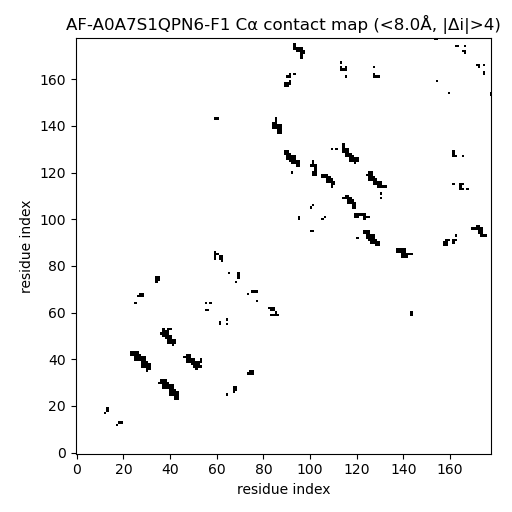A 1 91 ? 9.340 4.865 -8.919 1.00 92.94 91 VAL A O 1
ATOM 675 N N . ALA A 1 92 ? 10.272 3.160 -10.038 1.00 92.50 92 ALA A N 1
ATOM 676 C CA . ALA A 1 92 ? 10.690 3.934 -11.190 1.00 92.50 92 ALA A CA 1
ATOM 677 C C . ALA A 1 92 ? 9.688 3.773 -12.330 1.00 92.50 92 ALA A C 1
ATOM 679 O O . ALA A 1 92 ? 9.274 2.660 -12.639 1.00 92.50 92 ALA A O 1
ATOM 680 N N . VAL A 1 93 ? 9.319 4.876 -12.983 1.00 92.62 93 VAL A N 1
ATOM 681 C CA . VAL A 1 93 ? 8.536 4.850 -14.223 1.00 92.62 93 VAL A CA 1
ATOM 682 C C . VAL A 1 93 ? 9.408 5.388 -15.347 1.00 92.62 93 VAL A C 1
ATOM 684 O O . VAL A 1 93 ? 9.802 6.553 -15.318 1.00 92.62 93 VAL A O 1
ATOM 687 N N . VAL A 1 94 ? 9.706 4.545 -16.332 1.00 92.50 94 VAL A N 1
ATOM 688 C CA . VAL A 1 94 ? 10.600 4.863 -17.455 1.00 92.50 94 VAL A CA 1
ATOM 689 C C . VAL A 1 94 ? 9.945 4.512 -18.794 1.00 92.50 94 VAL A C 1
ATOM 691 O O . VAL A 1 94 ? 9.086 3.628 -18.837 1.00 92.50 94 VAL A O 1
ATOM 694 N N . PRO A 1 95 ? 10.298 5.187 -19.902 1.00 93.94 95 PRO A N 1
ATOM 695 C CA . PRO A 1 95 ? 9.795 4.822 -21.225 1.00 93.94 95 PRO A CA 1
ATOM 696 C C . PRO A 1 95 ? 10.170 3.387 -21.614 1.00 93.94 95 PRO A C 1
ATOM 698 O O . PRO A 1 95 ? 11.203 2.867 -21.190 1.00 93.94 95 PRO A O 1
ATOM 701 N N . ALA A 1 96 ? 9.350 2.755 -22.454 1.00 93.69 96 ALA A N 1
ATOM 702 C CA . ALA A 1 96 ? 9.727 1.501 -23.094 1.00 93.69 96 ALA A CA 1
ATOM 703 C C . ALA A 1 96 ? 10.983 1.676 -23.979 1.00 93.69 96 ALA A C 1
ATOM 705 O O . ALA A 1 96 ? 11.196 2.762 -24.534 1.00 93.69 96 ALA A O 1
ATOM 706 N N . PRO A 1 97 ? 11.795 0.619 -24.170 1.00 92.81 97 PRO A N 1
ATOM 707 C CA . PRO A 1 97 ? 12.852 0.623 -25.176 1.00 92.81 97 PRO A CA 1
ATOM 708 C C . PRO A 1 97 ? 12.316 0.887 -26.597 1.00 92.81 97 PRO A C 1
ATOM 710 O O . PRO A 1 97 ? 11.163 0.551 -26.896 1.00 92.81 97 PRO A O 1
ATOM 713 N N . PRO A 1 98 ? 13.134 1.438 -27.513 1.00 92.88 98 PRO A N 1
ATOM 714 C CA . PRO A 1 98 ? 12.734 1.643 -28.903 1.00 92.88 98 PRO A CA 1
ATOM 715 C C . PRO A 1 98 ? 12.217 0.357 -29.564 1.00 92.88 98 PRO A C 1
ATOM 717 O O . PRO A 1 98 ? 12.843 -0.697 -29.485 1.00 92.88 98 PRO A O 1
ATOM 720 N N . GLY A 1 99 ? 11.071 0.449 -30.242 1.00 93.00 99 GLY A N 1
ATOM 721 C CA . GLY A 1 99 ? 10.446 -0.690 -30.926 1.00 93.00 99 GLY A CA 1
ATOM 722 C C . GLY A 1 99 ? 9.650 -1.639 -30.021 1.00 93.00 99 GLY A C 1
ATOM 723 O O . GLY A 1 99 ? 9.099 -2.615 -30.527 1.00 93.00 99 GLY A O 1
ATOM 724 N N . VAL A 1 100 ? 9.550 -1.357 -28.717 1.00 93.88 100 VAL A N 1
ATOM 725 C CA . VAL A 1 100 ? 8.721 -2.119 -27.774 1.00 93.88 100 VAL A CA 1
ATOM 726 C C . VAL A 1 100 ? 7.372 -1.420 -27.568 1.00 93.88 100 VAL A C 1
ATOM 728 O O . VAL A 1 100 ? 7.318 -0.229 -27.264 1.00 93.88 100 VAL A O 1
ATOM 731 N N . ASP A 1 101 ? 6.283 -2.178 -27.718 1.00 95.56 101 ASP A N 1
ATOM 732 C CA . ASP A 1 101 ? 4.902 -1.741 -27.464 1.00 95.56 101 ASP A CA 1
ATOM 733 C C . ASP A 1 101 ? 4.344 -2.481 -26.237 1.00 95.56 101 ASP A C 1
ATOM 735 O O . ASP A 1 101 ? 3.827 -3.598 -26.328 1.00 95.56 101 ASP A O 1
ATOM 739 N N . LEU A 1 102 ? 4.511 -1.869 -25.066 1.00 94.94 102 LEU A N 1
ATOM 740 C CA . LEU A 1 102 ? 4.067 -2.393 -23.777 1.00 94.94 102 LEU A CA 1
ATOM 741 C C . LEU A 1 102 ? 2.561 -2.272 -23.577 1.00 94.94 102 LEU A C 1
ATOM 743 O O . LEU A 1 102 ? 1.987 -3.106 -22.880 1.00 94.94 102 LEU A O 1
ATOM 747 N N . ASP A 1 103 ? 1.922 -1.280 -24.198 1.00 94.25 103 ASP A N 1
ATOM 748 C CA . ASP A 1 103 ? 0.472 -1.104 -24.106 1.00 94.25 103 ASP A CA 1
ATOM 749 C C . ASP A 1 103 ? -0.254 -2.287 -24.766 1.00 94.25 103 ASP A C 1
ATOM 751 O O . ASP A 1 103 ? -1.319 -2.709 -24.310 1.00 94.25 103 ASP A O 1
ATOM 755 N N . LYS A 1 104 ? 0.344 -2.866 -25.816 1.00 95.50 104 LYS A N 1
ATOM 756 C CA . LYS A 1 104 ? -0.209 -4.020 -26.531 1.00 95.50 104 LYS A CA 1
ATOM 757 C C . LYS A 1 104 ? 0.350 -5.371 -26.082 1.00 95.50 104 LYS A C 1
ATOM 759 O O . LYS A 1 104 ? -0.383 -6.362 -26.089 1.00 95.50 104 LYS A O 1
ATOM 764 N N . HIS A 1 105 ? 1.641 -5.440 -25.760 1.00 94.75 105 HIS A N 1
ATOM 765 C CA . HIS A 1 105 ? 2.361 -6.706 -25.561 1.00 94.75 105 HIS A CA 1
ATOM 766 C C . HIS A 1 105 ? 3.043 -6.835 -24.198 1.00 94.75 105 HIS A C 1
ATOM 768 O O . HIS A 1 105 ? 3.682 -7.852 -23.926 1.00 94.75 105 HIS A O 1
ATOM 774 N N . GLY A 1 106 ? 2.940 -5.817 -23.348 1.00 92.06 106 GLY A N 1
ATOM 775 C CA . GLY A 1 106 ? 3.600 -5.803 -22.058 1.00 92.06 106 GLY A CA 1
ATOM 776 C C . GLY A 1 106 ? 3.069 -6.879 -21.108 1.00 92.06 106 GLY A C 1
ATOM 777 O O . GLY A 1 106 ? 1.882 -7.205 -21.098 1.00 92.06 106 GLY A O 1
ATOM 778 N N . ILE A 1 107 ? 3.961 -7.408 -20.271 1.00 93.69 107 ILE A N 1
ATOM 779 C CA . ILE A 1 107 ? 3.639 -8.409 -19.249 1.00 93.69 107 ILE A CA 1
ATOM 780 C C . ILE A 1 107 ? 4.093 -7.946 -17.871 1.00 93.69 107 ILE A C 1
ATOM 782 O O . ILE A 1 107 ? 5.068 -7.208 -17.738 1.00 93.69 107 ILE A O 1
ATOM 786 N N . VAL A 1 108 ? 3.398 -8.415 -16.839 1.00 96.62 108 VAL A N 1
ATOM 787 C CA . VAL A 1 108 ? 3.879 -8.311 -15.460 1.00 96.62 108 VAL A CA 1
ATOM 788 C C . VAL A 1 108 ? 4.911 -9.408 -15.236 1.00 96.62 108 VAL A C 1
ATOM 790 O O . VAL A 1 108 ? 4.659 -10.567 -15.567 1.00 96.62 108 VAL A O 1
ATOM 793 N N . GLY A 1 109 ? 6.056 -9.052 -14.669 1.00 96.38 109 GLY A N 1
ATOM 794 C CA . GLY A 1 109 ? 7.124 -9.996 -14.381 1.00 96.38 109 GLY A CA 1
ATOM 795 C C . GLY A 1 109 ? 7.904 -9.624 -13.131 1.00 96.38 109 GLY A C 1
ATOM 796 O O . GLY A 1 109 ? 7.809 -8.511 -12.615 1.00 96.38 109 GLY A O 1
ATOM 797 N N . ALA A 1 110 ? 8.678 -10.589 -12.651 1.00 97.19 110 ALA A N 1
ATOM 798 C CA . ALA A 1 110 ? 9.677 -10.391 -11.620 1.00 97.19 110 ALA A CA 1
ATOM 799 C C . ALA A 1 110 ? 10.937 -11.154 -12.010 1.00 97.19 110 ALA A C 1
ATOM 801 O O . ALA A 1 110 ? 10.860 -12.297 -12.460 1.00 97.19 110 ALA A O 1
ATOM 802 N N . ASP A 1 111 ? 12.081 -10.507 -11.839 1.00 96.25 111 ASP A N 1
ATOM 803 C CA . ASP A 1 111 ? 13.389 -11.116 -11.992 1.00 96.25 111 ASP A CA 1
ATOM 804 C C . ASP A 1 111 ? 14.064 -11.134 -10.620 1.00 96.25 111 ASP A C 1
ATOM 806 O O . ASP A 1 111 ? 14.474 -10.102 -10.080 1.00 96.25 111 ASP A O 1
ATOM 810 N N . LEU A 1 112 ? 14.120 -12.335 -10.043 1.00 96.06 112 LEU A N 1
ATOM 811 C CA . LEU A 1 112 ? 14.670 -12.562 -8.713 1.00 96.06 112 LEU A CA 1
ATOM 812 C C . LEU A 1 112 ? 16.202 -12.464 -8.691 1.00 96.06 112 LEU A C 1
ATOM 814 O O . LEU A 1 112 ? 16.757 -12.188 -7.631 1.00 96.06 112 LEU A O 1
ATOM 818 N N . ASP A 1 113 ? 16.878 -12.638 -9.833 1.00 95.94 113 ASP A N 1
ATOM 819 C CA . ASP A 1 113 ? 18.343 -12.578 -9.912 1.00 95.94 113 ASP A CA 1
ATOM 820 C C . ASP A 1 113 ? 18.842 -11.139 -9.772 1.00 95.94 113 ASP A C 1
ATOM 822 O O . ASP A 1 113 ? 19.895 -10.890 -9.185 1.00 95.94 113 ASP A O 1
ATOM 826 N N . VAL A 1 114 ? 18.085 -10.181 -10.316 1.00 95.75 114 VAL A N 1
ATOM 827 C CA . VAL A 1 114 ? 18.411 -8.749 -10.232 1.00 95.75 114 VAL A CA 1
ATOM 828 C C . VAL A 1 114 ? 17.540 -7.989 -9.236 1.00 95.75 114 VAL A C 1
ATOM 830 O O . VAL A 1 114 ? 17.754 -6.798 -9.043 1.00 95.75 114 VAL A O 1
ATOM 833 N N . GLY A 1 115 ? 16.592 -8.650 -8.571 1.00 96.50 115 GLY A N 1
ATOM 834 C CA . GLY A 1 115 ? 15.861 -8.072 -7.448 1.00 96.50 115 GLY A CA 1
ATOM 835 C C . GLY A 1 115 ? 14.816 -7.023 -7.833 1.00 96.50 115 GLY A C 1
ATOM 836 O O . GLY A 1 115 ? 14.594 -6.089 -7.059 1.00 96.50 115 GLY A O 1
ATOM 837 N N . VAL A 1 116 ? 14.155 -7.160 -8.988 1.00 97.44 116 VAL A N 1
ATOM 838 C CA . VAL A 1 116 ? 13.090 -6.231 -9.410 1.00 97.44 116 VAL A CA 1
ATOM 839 C C . VAL A 1 116 ? 11.842 -6.937 -9.926 1.00 97.44 116 VAL A C 1
ATOM 841 O O . VAL A 1 116 ? 11.904 -8.005 -10.531 1.00 97.44 116 VAL A O 1
ATOM 844 N N . TYR A 1 117 ? 10.693 -6.299 -9.729 1.00 97.75 117 TYR A N 1
ATOM 845 C CA . TYR A 1 117 ? 9.473 -6.562 -10.475 1.00 97.75 117 TYR A CA 1
ATOM 846 C C . TYR A 1 117 ? 9.233 -5.436 -11.470 1.00 97.75 117 TYR A C 1
ATOM 848 O O . TYR A 1 117 ? 9.687 -4.304 -11.295 1.00 97.75 117 TYR A O 1
ATOM 856 N N . PHE A 1 118 ? 8.492 -5.746 -12.522 1.00 96.38 118 PHE A N 1
ATOM 857 C CA . PHE A 1 118 ? 8.140 -4.787 -13.548 1.00 96.38 118 PHE A CA 1
ATOM 858 C C . PHE A 1 118 ? 6.740 -5.053 -14.080 1.00 96.38 118 PHE A C 1
ATOM 860 O O . PHE A 1 118 ? 6.264 -6.189 -14.132 1.00 96.38 118 PHE A O 1
ATOM 867 N N . ARG A 1 119 ? 6.060 -3.984 -14.484 1.00 96.25 119 ARG A N 1
ATOM 868 C CA . ARG A 1 119 ? 4.778 -4.073 -15.179 1.00 96.25 119 ARG A CA 1
ATOM 869 C C . ARG A 1 119 ? 4.613 -2.940 -16.186 1.00 96.25 119 ARG A C 1
ATOM 871 O O . ARG A 1 119 ? 5.181 -1.866 -15.969 1.00 96.25 119 ARG A O 1
ATOM 878 N N . PRO A 1 120 ? 3.795 -3.133 -17.229 1.00 95.88 120 PRO A N 1
ATOM 879 C CA . PRO A 1 120 ? 3.412 -2.047 -18.112 1.00 95.88 120 PRO A CA 1
ATOM 880 C C . PRO A 1 120 ? 2.687 -0.959 -17.320 1.00 95.88 120 PRO A C 1
ATOM 882 O O . PRO 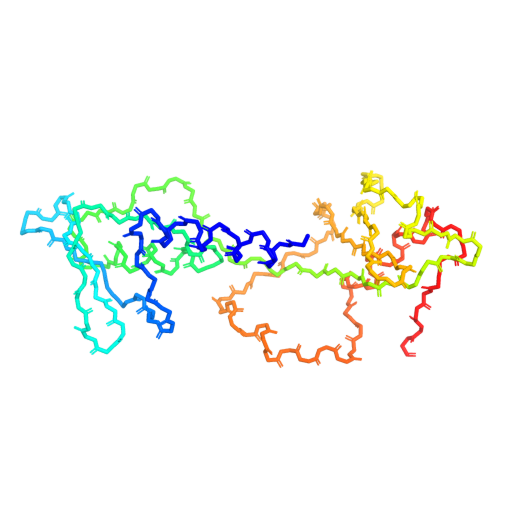A 1 120 ? 1.925 -1.238 -16.383 1.00 95.88 120 PRO A O 1
ATOM 885 N N . GLU A 1 121 ? 2.945 0.279 -17.702 1.00 94.38 121 GLU A N 1
ATOM 886 C CA . GLU A 1 121 ? 2.280 1.479 -17.224 1.00 94.38 121 GLU A CA 1
ATOM 887 C C . GLU A 1 121 ? 1.799 2.296 -18.424 1.00 94.38 121 GLU A C 1
ATOM 889 O O . GLU A 1 121 ? 2.410 2.270 -19.495 1.00 94.38 121 GLU A O 1
ATOM 894 N N . VAL A 1 122 ? 0.692 3.011 -18.226 1.00 91.94 122 VAL A N 1
ATOM 895 C CA . VAL A 1 122 ? 0.005 3.781 -19.262 1.00 91.94 122 VAL A CA 1
ATOM 896 C C . VAL A 1 122 ? 0.969 4.734 -19.970 1.00 91.94 122 VAL A C 1
ATOM 898 O O . VAL A 1 122 ? 1.727 5.477 -19.338 1.00 91.94 122 VAL A O 1
ATOM 901 N N . GLY A 1 123 ? 0.881 4.754 -21.302 1.00 94.56 123 GLY A N 1
ATOM 902 C CA . GLY A 1 123 ? 1.697 5.614 -22.155 1.00 94.56 123 GLY A CA 1
ATOM 903 C C . GLY A 1 123 ? 2.993 4.946 -22.600 1.00 94.56 123 GLY A C 1
ATOM 904 O O . GLY A 1 123 ? 4.009 5.635 -22.715 1.00 94.56 123 GLY A O 1
ATOM 905 N N . ASN A 1 124 ? 2.947 3.629 -22.830 1.00 95.62 124 ASN A N 1
ATOM 906 C CA . ASN A 1 124 ? 4.063 2.795 -23.262 1.00 95.62 124 ASN A CA 1
ATOM 907 C C . ASN A 1 124 ? 5.299 2.912 -22.349 1.00 95.62 124 ASN A C 1
ATOM 909 O O . ASN A 1 124 ? 6.403 3.256 -22.787 1.00 95.62 124 ASN A O 1
ATOM 913 N N . ARG A 1 125 ? 5.104 2.674 -21.046 1.00 95.00 125 ARG A N 1
ATOM 914 C CA . ARG A 1 125 ? 6.147 2.791 -20.014 1.00 95.00 125 ARG A CA 1
ATOM 915 C C . ARG A 1 125 ? 6.294 1.506 -19.215 1.00 95.00 125 ARG A C 1
ATOM 917 O O . ARG A 1 125 ? 5.342 0.747 -19.055 1.00 95.00 125 ARG A O 1
ATOM 924 N N . TRP A 1 126 ? 7.479 1.298 -18.662 1.00 94.62 126 TRP A N 1
ATOM 925 C CA . TRP A 1 126 ? 7.687 0.347 -17.580 1.00 94.62 126 TRP A CA 1
ATOM 926 C C . TRP A 1 126 ? 7.526 1.055 -16.240 1.00 94.62 126 TRP A C 1
ATOM 928 O O . TRP A 1 126 ? 8.109 2.117 -16.029 1.00 94.62 126 TRP A O 1
ATOM 938 N N . LEU A 1 127 ? 6.794 0.436 -15.316 1.00 95.62 127 LEU A N 1
ATOM 939 C CA . LEU A 1 127 ? 6.988 0.639 -13.885 1.00 95.62 127 LEU A CA 1
ATOM 940 C C . LEU A 1 127 ? 7.903 -0.474 -13.380 1.00 95.62 127 LEU A C 1
ATOM 942 O O . LEU A 1 127 ? 7.591 -1.645 -13.584 1.00 95.62 127 LEU A O 1
ATOM 946 N N . ILE A 1 128 ? 8.998 -0.111 -12.717 1.00 96.38 128 ILE A N 1
ATOM 947 C CA . ILE A 1 128 ? 9.998 -1.023 -12.159 1.00 96.38 128 ILE A CA 1
ATOM 948 C C . ILE A 1 128 ? 10.104 -0.759 -10.659 1.00 96.38 128 ILE A C 1
ATOM 950 O O . ILE A 1 128 ? 10.306 0.380 -10.240 1.00 96.38 128 ILE A O 1
ATOM 954 N N . GLY A 1 129 ? 9.964 -1.795 -9.843 1.00 96.19 129 GLY A N 1
ATOM 955 C CA . GLY A 1 129 ? 10.088 -1.694 -8.393 1.00 96.19 129 GLY A CA 1
ATOM 956 C C . GLY A 1 129 ? 10.928 -2.821 -7.818 1.00 96.19 129 GLY A C 1
ATOM 957 O O . GLY A 1 129 ? 11.118 -3.857 -8.450 1.00 96.19 129 GLY A O 1
ATOM 958 N N . SER A 1 130 ? 11.423 -2.617 -6.606 1.00 96.00 130 SER A N 1
ATOM 959 C CA . SER A 1 130 ? 12.187 -3.630 -5.884 1.00 96.00 130 SER A CA 1
ATOM 960 C C . SER A 1 130 ? 11.283 -4.765 -5.386 1.00 96.00 130 SER A C 1
ATOM 962 O O . SER A 1 130 ? 10.136 -4.532 -5.001 1.00 96.00 130 SER A O 1
ATOM 964 N N . ILE A 1 131 ? 11.806 -5.994 -5.374 1.00 96.56 131 ILE A N 1
ATOM 965 C CA . ILE A 1 131 ? 11.190 -7.148 -4.682 1.00 96.56 131 ILE A CA 1
ATOM 966 C C . ILE A 1 131 ? 11.756 -7.364 -3.273 1.00 96.56 131 ILE A C 1
ATOM 968 O O . ILE A 1 131 ? 11.596 -8.446 -2.715 1.00 96.56 131 ILE A O 1
ATOM 972 N N . ASP A 1 132 ? 12.434 -6.359 -2.724 1.00 95.06 132 ASP A N 1
ATOM 973 C CA . ASP A 1 132 ? 13.062 -6.388 -1.404 1.00 95.06 132 ASP A CA 1
ATOM 974 C C . ASP A 1 132 ? 14.228 -7.401 -1.262 1.00 95.06 132 ASP A C 1
ATOM 976 O O . ASP A 1 132 ? 14.230 -8.232 -0.349 1.00 95.06 132 ASP A O 1
ATOM 980 N N . PRO A 1 133 ? 15.237 -7.398 -2.166 1.00 95.25 133 PRO A N 1
ATOM 981 C CA . PRO A 1 133 ? 16.433 -8.210 -1.978 1.00 95.25 133 PRO A CA 1
ATOM 982 C C . PRO A 1 133 ? 17.217 -7.746 -0.732 1.00 95.25 133 PRO A C 1
ATOM 984 O O . PRO A 1 133 ? 17.208 -6.559 -0.413 1.00 95.25 133 PRO A O 1
ATOM 987 N N . PRO A 1 134 ? 18.000 -8.624 -0.069 1.00 94.62 134 PRO A N 1
ATOM 988 C CA . PRO A 1 134 ? 18.696 -8.290 1.184 1.00 94.62 134 PRO A CA 1
ATOM 989 C C . PRO A 1 134 ? 19.661 -7.094 1.138 1.00 94.62 134 PRO A C 1
ATOM 991 O O . PRO A 1 134 ? 20.090 -6.617 2.185 1.00 94.62 134 PRO A O 1
ATOM 994 N N . CYS A 1 135 ? 20.066 -6.651 -0.054 1.00 93.06 135 CYS A N 1
ATOM 995 C CA . CYS A 1 135 ? 20.944 -5.499 -0.240 1.00 93.06 135 CYS A CA 1
ATOM 996 C C . CYS A 1 135 ? 20.202 -4.155 -0.285 1.00 93.06 135 CYS A C 1
ATOM 998 O O . CYS A 1 135 ? 20.865 -3.116 -0.240 1.00 93.06 135 CYS A O 1
ATOM 1000 N N . ASP A 1 136 ? 18.870 -4.154 -0.375 1.00 93.88 136 ASP A N 1
ATOM 1001 C CA . ASP A 1 136 ? 18.095 -2.919 -0.401 1.00 93.88 136 ASP A CA 1
ATOM 1002 C C . ASP A 1 136 ? 17.929 -2.346 1.011 1.00 93.88 136 ASP A C 1
ATOM 1004 O O . ASP A 1 136 ? 17.592 -3.072 1.950 1.00 93.88 136 ASP A O 1
ATOM 1008 N N . PRO A 1 137 ? 18.175 -1.038 1.200 1.00 91.62 137 PRO A N 1
ATOM 1009 C CA . PRO A 1 137 ? 17.988 -0.414 2.497 1.00 91.62 137 PRO A CA 1
ATOM 1010 C C . PRO A 1 137 ? 16.497 -0.265 2.814 1.00 91.62 137 PRO A C 1
ATOM 1012 O O . PRO A 1 137 ? 15.711 0.212 1.994 1.00 91.62 137 PRO A O 1
ATOM 1015 N N . HIS A 1 138 ? 16.118 -0.587 4.050 1.00 92.94 138 HIS A N 1
ATOM 1016 C CA . HIS A 1 138 ? 14.775 -0.318 4.559 1.00 92.94 138 HIS A CA 1
ATOM 1017 C C . HIS A 1 138 ? 14.688 1.067 5.198 1.00 92.94 138 HIS A C 1
ATOM 1019 O O . HIS A 1 138 ? 15.221 1.297 6.285 1.00 92.94 138 HIS A O 1
ATOM 1025 N N . GLU A 1 139 ? 13.957 1.977 4.557 1.00 91.12 139 GLU A N 1
ATOM 1026 C CA . GLU A 1 139 ? 13.612 3.277 5.134 1.00 91.12 139 GLU A CA 1
ATOM 1027 C C . GLU A 1 139 ? 12.243 3.200 5.820 1.00 91.12 139 GLU A C 1
ATOM 1029 O O . GLU A 1 139 ? 11.189 3.225 5.180 1.00 91.12 139 GLU A O 1
ATOM 1034 N N . TYR A 1 140 ? 12.259 3.093 7.147 1.00 92.88 140 TYR A N 1
ATOM 1035 C CA . TYR A 1 140 ? 11.042 3.151 7.948 1.00 92.88 140 TYR A CA 1
ATOM 1036 C C . TYR A 1 140 ? 10.700 4.596 8.284 1.00 92.88 140 TYR A C 1
ATOM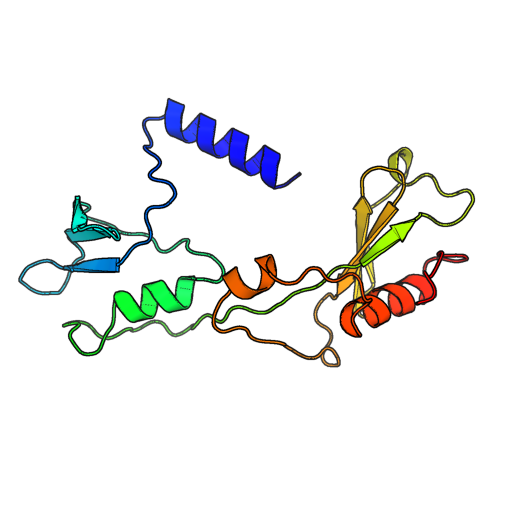 1038 O O . TYR A 1 140 ? 11.555 5.335 8.769 1.00 92.88 140 TYR A O 1
ATOM 1046 N N . ILE A 1 141 ? 9.441 4.966 8.079 1.00 90.69 141 ILE A N 1
ATOM 1047 C CA . ILE A 1 141 ? 8.943 6.317 8.335 1.00 90.69 141 ILE A CA 1
ATOM 1048 C C . ILE A 1 141 ? 7.968 6.307 9.506 1.00 90.69 141 ILE A C 1
ATOM 1050 O O . ILE A 1 141 ? 7.133 5.409 9.630 1.00 90.69 141 ILE A O 1
ATOM 1054 N N . ASP A 1 142 ? 8.073 7.320 10.361 1.00 88.75 142 ASP A N 1
ATOM 1055 C CA . ASP A 1 142 ? 7.143 7.478 11.474 1.00 88.75 142 ASP A CA 1
ATOM 1056 C C . ASP A 1 142 ? 5.820 8.056 10.985 1.00 88.75 142 ASP A C 1
ATOM 1058 O O . ASP A 1 142 ? 4.774 7.519 11.318 1.00 88.75 142 ASP A O 1
ATOM 1062 N N . ASP A 1 143 ? 5.847 9.095 10.149 1.00 89.31 143 ASP A N 1
ATOM 1063 C CA . ASP A 1 143 ? 4.642 9.703 9.583 1.00 89.31 143 ASP A CA 1
ATOM 1064 C C . ASP A 1 143 ? 4.493 9.368 8.089 1.00 89.31 143 ASP A C 1
ATOM 1066 O O . ASP A 1 143 ? 5.189 9.963 7.260 1.00 89.31 143 ASP A O 1
ATOM 1070 N N . PRO A 1 144 ? 3.5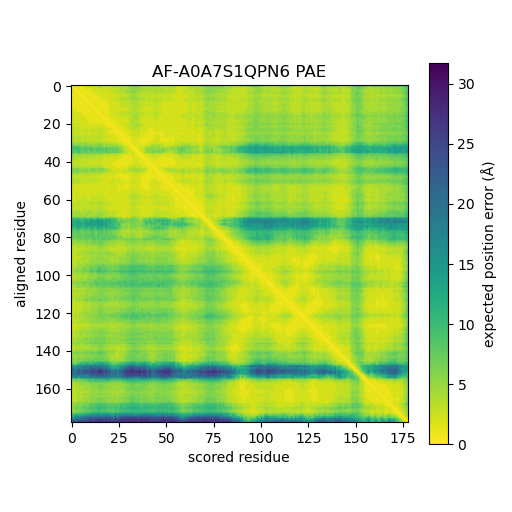76 8.459 7.705 1.00 87.69 144 PRO A N 1
ATOM 1071 C CA . PRO A 1 144 ? 3.286 8.180 6.303 1.00 87.69 144 PRO A CA 1
ATOM 1072 C C . PRO A 1 144 ? 2.821 9.399 5.491 1.00 87.69 144 PRO A C 1
ATOM 1074 O O . PRO A 1 144 ? 2.972 9.390 4.269 1.00 87.69 144 PRO A O 1
ATOM 1077 N N . GLU A 1 145 ? 2.271 10.453 6.114 1.00 85.56 145 GLU A N 1
ATOM 1078 C CA . GLU A 1 145 ? 1.878 11.666 5.380 1.00 85.56 145 GLU A CA 1
ATOM 1079 C C . GLU A 1 145 ? 3.075 12.499 4.917 1.00 85.56 145 GLU A C 1
ATOM 1081 O O . GLU A 1 145 ? 2.943 13.241 3.940 1.00 85.56 145 GLU A O 1
ATOM 1086 N N . SER A 1 146 ? 4.247 12.331 5.539 1.00 84.06 146 SER A N 1
ATOM 1087 C CA . SER A 1 146 ? 5.475 13.040 5.154 1.00 84.06 146 SER A CA 1
ATOM 1088 C C . SER A 1 146 ? 5.837 12.845 3.676 1.00 84.06 146 SER A C 1
ATOM 1090 O O . SER A 1 146 ? 6.353 13.768 3.049 1.00 84.06 146 SER A O 1
ATOM 1092 N N . LEU A 1 147 ? 5.472 11.703 3.075 1.00 77.88 147 LEU A N 1
ATOM 1093 C CA . LEU A 1 147 ? 5.721 11.413 1.660 1.00 77.88 147 LEU A CA 1
ATOM 1094 C C . LEU A 1 147 ? 4.916 12.300 0.699 1.00 77.88 147 LEU A C 1
ATOM 1096 O O . LEU A 1 147 ? 5.368 12.544 -0.415 1.00 77.88 147 LEU A O 1
ATOM 1100 N N . LYS A 1 148 ? 3.755 12.833 1.112 1.00 69.69 148 LYS A N 1
ATOM 1101 C CA . LYS A 1 148 ? 2.950 13.744 0.272 1.00 69.69 148 LYS A CA 1
ATOM 1102 C C . LYS A 1 148 ? 3.670 15.070 0.005 1.00 69.69 148 LYS A C 1
ATOM 1104 O O . LYS A 1 148 ? 3.409 15.711 -1.008 1.00 69.69 148 LYS A O 1
ATOM 1109 N N . ALA A 1 149 ? 4.548 15.488 0.919 1.00 57.22 149 ALA A N 1
ATOM 1110 C CA . ALA A 1 149 ? 5.323 16.721 0.808 1.00 57.22 149 ALA A CA 1
ATOM 1111 C C . ALA A 1 149 ? 6.596 16.553 -0.040 1.00 57.22 149 ALA A C 1
ATOM 1113 O O . ALA A 1 149 ? 7.224 17.547 -0.412 1.00 57.22 149 ALA A O 1
ATOM 1114 N N . VAL A 1 150 ? 6.984 15.315 -0.363 1.00 59.53 150 VAL A N 1
ATOM 1115 C CA . VAL A 1 150 ? 8.191 15.041 -1.141 1.00 59.53 150 VAL A CA 1
ATOM 1116 C C . VAL A 1 150 ? 7.870 15.171 -2.632 1.00 59.53 150 VAL A C 1
ATOM 1118 O O . VAL A 1 150 ? 7.493 14.217 -3.304 1.00 59.53 150 VAL A O 1
ATOM 1121 N N . SER A 1 151 ? 8.040 16.379 -3.168 1.00 49.41 151 SER A N 1
ATOM 1122 C CA . SER A 1 151 ? 8.176 16.591 -4.612 1.00 49.41 151 S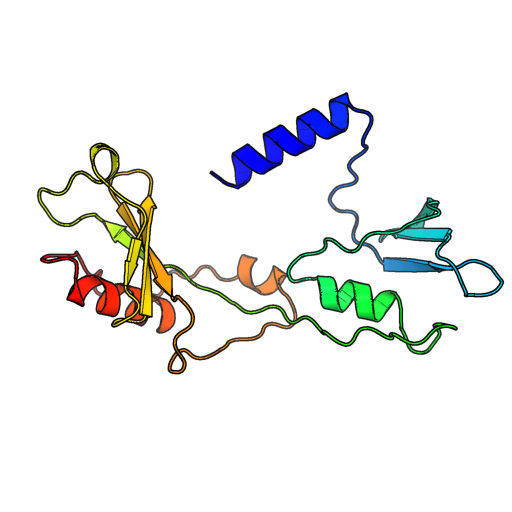ER A CA 1
ATOM 1123 C C . SER A 1 151 ? 9.570 16.118 -5.037 1.00 49.41 151 SER A C 1
ATOM 1125 O O . SER A 1 151 ? 10.538 16.879 -4.992 1.00 49.41 151 SER A O 1
ATOM 1127 N N . THR A 1 152 ? 9.720 14.839 -5.385 1.00 53.41 152 THR A N 1
ATOM 1128 C CA . THR A 1 152 ? 10.996 14.308 -5.886 1.00 53.41 152 THR A CA 1
ATOM 1129 C C . THR A 1 152 ? 11.190 14.719 -7.344 1.00 53.41 152 THR A C 1
ATOM 1131 O O . THR A 1 152 ? 10.939 13.950 -8.267 1.00 53.41 152 THR A O 1
ATOM 1134 N N . SER A 1 153 ? 11.632 15.958 -7.561 1.00 53.75 153 SER A N 1
ATOM 1135 C CA . SER A 1 153 ? 12.210 16.372 -8.851 1.00 53.75 153 SER A CA 1
ATOM 1136 C C . SER A 1 153 ? 13.616 15.794 -9.078 1.00 53.75 153 SER A C 1
ATOM 1138 O O . SER A 1 153 ? 14.122 15.864 -10.191 1.00 53.75 153 SER A O 1
ATOM 1140 N N . ALA A 1 154 ? 14.224 15.195 -8.047 1.00 61.72 154 ALA A N 1
ATOM 1141 C CA . ALA A 1 154 ? 15.504 14.498 -8.117 1.00 61.72 154 ALA A CA 1
ATOM 1142 C C . ALA A 1 154 ? 15.310 12.979 -7.996 1.00 61.72 154 ALA A C 1
ATOM 1144 O O . ALA A 1 154 ? 14.525 12.515 -7.166 1.00 61.72 154 ALA A O 1
ATOM 1145 N N . PHE A 1 155 ? 16.050 12.219 -8.806 1.00 69.81 155 PHE A N 1
ATOM 1146 C CA . PHE A 1 155 ? 16.107 10.760 -8.731 1.00 69.81 155 PHE A CA 1
ATOM 1147 C C . PHE A 1 155 ? 16.762 10.318 -7.412 1.00 69.81 155 PHE A C 1
ATOM 1149 O O . PHE A 1 155 ? 17.839 10.802 -7.060 1.00 69.81 155 PHE A O 1
ATOM 1156 N N . SER A 1 156 ? 16.111 9.419 -6.665 1.00 84.88 156 SER A N 1
ATOM 1157 C CA . SER A 1 156 ? 16.691 8.817 -5.459 1.00 84.88 156 SER A CA 1
ATOM 1158 C C . SER A 1 156 ? 17.617 7.648 -5.815 1.00 84.88 156 SER A C 1
ATOM 1160 O O . SER A 1 156 ? 17.533 7.085 -6.907 1.00 84.88 156 SER A O 1
ATOM 1162 N N . SER A 1 157 ? 18.461 7.220 -4.872 1.00 88.25 157 SER A N 1
ATOM 1163 C CA . SER A 1 157 ? 19.270 6.004 -5.046 1.00 88.25 157 SER A CA 1
ATOM 1164 C C . SER A 1 157 ? 18.407 4.759 -5.265 1.00 88.25 157 SER A C 1
ATOM 1166 O O . SER A 1 157 ? 18.756 3.902 -6.068 1.00 88.25 157 SER A O 1
ATOM 1168 N N . MET A 1 158 ? 17.248 4.667 -4.603 1.00 89.81 158 MET A N 1
ATOM 1169 C CA . MET A 1 158 ? 16.323 3.545 -4.781 1.00 89.81 158 MET A CA 1
ATOM 1170 C C . MET A 1 158 ? 15.720 3.528 -6.189 1.00 89.81 158 MET A C 1
ATOM 1172 O O . MET A 1 158 ? 15.606 2.470 -6.809 1.00 89.81 158 MET A O 1
ATOM 1176 N N . TRP A 1 159 ? 15.375 4.701 -6.725 1.00 91.31 159 TRP A N 1
ATOM 1177 C CA . TRP A 1 159 ? 14.950 4.826 -8.116 1.00 91.31 159 TRP A CA 1
ATOM 1178 C C . TRP A 1 159 ? 16.057 4.372 -9.075 1.00 91.31 159 TRP A C 1
ATOM 1180 O O . TRP A 1 159 ? 15.798 3.552 -9.957 1.00 91.31 159 TRP A O 1
ATOM 1190 N N . GLU A 1 160 ? 17.292 4.840 -8.869 1.00 90.81 160 GLU A N 1
ATOM 1191 C CA . GLU A 1 160 ? 18.440 4.492 -9.715 1.00 90.81 160 GLU A CA 1
ATOM 1192 C C . GLU A 1 160 ? 18.718 2.986 -9.686 1.00 90.81 160 GLU A C 1
ATOM 1194 O O . GLU A 1 160 ? 18.862 2.363 -10.738 1.00 90.81 160 GLU A O 1
ATOM 1199 N N . HIS A 1 161 ? 18.695 2.370 -8.500 1.00 92.44 161 HIS A N 1
ATOM 1200 C CA . HIS A 1 161 ? 18.853 0.925 -8.347 1.00 92.44 161 HIS A CA 1
ATOM 1201 C C . HIS A 1 161 ? 17.809 0.149 -9.154 1.00 92.44 161 HIS A C 1
ATOM 1203 O O . HIS A 1 161 ? 18.170 -0.776 -9.884 1.00 92.44 161 HIS A O 1
ATOM 1209 N N . ASN A 1 162 ? 16.532 0.534 -9.063 1.00 94.31 162 ASN A N 1
ATOM 1210 C CA . ASN A 1 162 ? 15.456 -0.121 -9.806 1.00 94.31 162 ASN A CA 1
ATOM 1211 C C . ASN A 1 162 ? 15.680 -0.025 -11.322 1.00 94.31 162 ASN A C 1
ATOM 1213 O O . ASN A 1 162 ? 15.565 -1.030 -12.027 1.00 94.31 162 ASN A O 1
ATOM 1217 N N . VAL A 1 163 ? 16.042 1.157 -11.831 1.00 93.88 163 VAL A N 1
ATOM 1218 C CA . VAL A 1 163 ? 16.265 1.365 -13.271 1.00 93.88 163 VAL A CA 1
ATOM 1219 C C . VAL A 1 163 ? 17.493 0.607 -13.766 1.00 93.88 163 VAL A C 1
ATOM 1221 O O . VAL A 1 163 ? 17.401 -0.097 -14.771 1.00 93.88 163 VAL A O 1
ATOM 1224 N N . VAL A 1 164 ? 18.623 0.690 -13.057 1.00 93.38 164 VAL A N 1
ATOM 1225 C CA . VAL A 1 164 ? 19.868 0.006 -13.443 1.00 93.38 164 VAL A CA 1
ATOM 1226 C C . VAL A 1 164 ? 19.689 -1.513 -13.420 1.00 93.38 164 VAL A C 1
ATOM 1228 O O . VAL A 1 164 ? 20.105 -2.187 -14.361 1.00 93.38 164 VAL A O 1
ATOM 1231 N N . ARG A 1 165 ? 19.013 -2.067 -12.404 1.00 94.88 165 ARG A N 1
ATOM 1232 C CA . ARG A 1 165 ? 18.678 -3.502 -12.353 1.00 94.88 165 ARG A CA 1
ATOM 1233 C C . ARG A 1 165 ? 17.766 -3.911 -13.507 1.00 94.88 165 ARG A C 1
ATOM 1235 O O . ARG A 1 165 ? 18.024 -4.926 -14.148 1.00 94.88 165 ARG A O 1
ATOM 1242 N N . GLY A 1 166 ? 16.754 -3.102 -13.827 1.00 94.50 166 GLY A N 1
ATOM 1243 C CA . GLY A 1 166 ? 15.896 -3.324 -14.993 1.00 94.50 166 GLY A CA 1
ATOM 1244 C C . GLY A 1 166 ? 16.667 -3.304 -16.320 1.00 94.50 166 GLY A C 1
ATOM 1245 O O . GLY A 1 166 ? 16.439 -4.150 -17.186 1.00 94.50 166 GLY A O 1
ATOM 1246 N N . ALA A 1 167 ? 17.637 -2.398 -16.468 1.00 94.31 167 ALA A N 1
ATOM 1247 C CA . ALA A 1 167 ? 18.469 -2.279 -17.667 1.00 94.31 167 ALA A CA 1
ATOM 1248 C C . ALA A 1 167 ? 19.364 -3.510 -17.923 1.00 94.31 167 ALA A C 1
ATOM 1250 O O . ALA A 1 167 ? 19.772 -3.744 -19.059 1.00 94.31 167 ALA A O 1
ATOM 1251 N N . LEU A 1 168 ? 19.613 -4.357 -16.913 1.00 94.00 168 LEU A N 1
ATOM 1252 C CA . LEU A 1 168 ? 20.301 -5.647 -17.091 1.00 94.00 168 LEU A CA 1
ATOM 1253 C C . LEU A 1 168 ? 19.469 -6.681 -17.874 1.00 94.00 168 LEU A C 1
ATOM 1255 O O . LEU A 1 168 ? 20.002 -7.722 -18.274 1.00 94.00 168 LEU A O 1
ATOM 1259 N N . ARG A 1 169 ? 18.166 -6.432 -18.069 1.00 91.56 169 ARG A N 1
ATOM 1260 C CA . ARG A 1 169 ? 17.232 -7.320 -18.785 1.00 91.56 169 ARG A CA 1
ATOM 1261 C C . ARG A 1 169 ? 16.567 -6.653 -19.974 1.00 91.56 169 ARG A C 1
ATOM 1263 O O . ARG A 1 169 ? 16.361 -7.296 -21.002 1.00 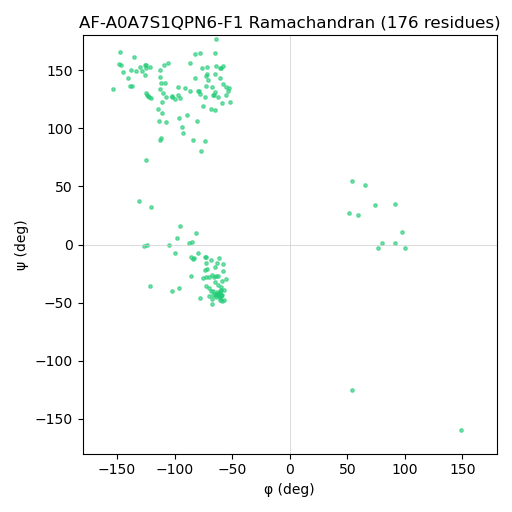91.56 169 ARG A O 1
ATOM 1270 N N . PHE A 1 170 ? 16.269 -5.367 -19.863 1.00 91.00 170 PHE A N 1
ATOM 1271 C CA . PHE A 1 170 ? 15.658 -4.597 -20.934 1.00 91.00 170 PHE A CA 1
ATOM 1272 C C . PHE A 1 170 ? 16.741 -3.919 -21.759 1.00 91.00 170 PHE A C 1
ATOM 1274 O O . PHE A 1 170 ? 17.240 -2.849 -21.415 1.00 91.00 170 PHE A O 1
ATOM 1281 N N . ARG A 1 171 ? 17.112 -4.567 -22.867 1.00 88.94 171 ARG A N 1
ATOM 1282 C CA . ARG A 1 171 ? 18.046 -3.986 -23.830 1.00 88.94 171 ARG A CA 1
ATOM 1283 C C . ARG A 1 171 ? 17.526 -2.623 -24.295 1.00 88.94 171 ARG A C 1
ATOM 1285 O O . ARG A 1 171 ? 16.341 -2.490 -24.588 1.00 88.94 171 ARG A O 1
ATOM 1292 N N . ASP A 1 172 ? 18.424 -1.644 -24.360 1.00 91.62 172 ASP A N 1
ATOM 1293 C CA . ASP A 1 172 ? 18.142 -0.274 -24.802 1.00 91.62 172 ASP A CA 1
ATOM 1294 C C . ASP A 1 172 ? 17.078 0.454 -23.953 1.00 91.62 172 ASP A C 1
ATOM 1296 O O . ASP A 1 172 ? 16.422 1.380 -24.434 1.00 91.62 172 ASP A O 1
ATOM 1300 N N . LEU A 1 173 ? 16.907 0.053 -22.682 1.00 92.00 173 LEU A N 1
ATOM 1301 C CA . LEU A 1 173 ? 16.070 0.777 -21.726 1.00 92.00 173 LEU A CA 1
ATOM 1302 C C . LEU A 1 173 ? 16.589 2.213 -21.571 1.00 92.00 173 LEU A C 1
ATOM 1304 O O . LEU A 1 173 ? 17.744 2.397 -21.174 1.00 92.00 173 LEU A O 1
ATOM 1308 N N . PRO A 1 174 ? 15.766 3.237 -21.848 1.00 84.88 174 PRO A N 1
ATOM 1309 C CA . PRO A 1 174 ? 16.168 4.613 -21.631 1.00 84.88 174 PRO A CA 1
ATOM 1310 C C . PRO A 1 174 ? 16.364 4.839 -20.133 1.00 84.88 174 PRO A C 1
ATOM 1312 O O . PRO A 1 174 ? 15.410 4.748 -19.362 1.00 84.88 174 PRO A O 1
ATOM 1315 N N . ILE A 1 175 ? 17.597 5.133 -19.728 1.00 81.88 175 ILE A N 1
ATOM 1316 C CA . ILE A 1 175 ? 17.920 5.564 -18.369 1.00 81.88 175 ILE A CA 1
ATOM 1317 C C . ILE A 1 175 ? 17.966 7.094 -18.400 1.00 81.88 175 ILE A C 1
ATOM 1319 O O . ILE A 1 175 ? 18.877 7.648 -19.021 1.00 81.88 175 ILE A O 1
ATOM 1323 N N . PRO A 1 176 ? 16.984 7.797 -17.806 1.00 67.00 176 PRO A N 1
ATOM 1324 C CA . PRO A 1 176 ? 17.085 9.235 -17.607 1.00 67.00 176 PRO A CA 1
ATOM 1325 C C . PRO A 1 176 ? 18.411 9.583 -16.921 1.00 67.00 176 PRO A C 1
ATOM 1327 O O . PRO A 1 176 ? 18.701 9.067 -15.844 1.00 67.00 176 PRO A O 1
ATOM 1330 N N . SER A 1 177 ? 19.222 10.432 -17.555 1.00 58.34 177 SER A N 1
ATOM 1331 C CA . SER A 1 177 ? 20.347 11.071 -16.868 1.00 58.34 177 SER A CA 1
ATOM 1332 C C . SER A 1 177 ? 19.788 12.101 -15.883 1.00 58.34 177 SER A C 1
ATOM 1334 O O . SER A 1 177 ? 18.810 12.769 -16.241 1.00 58.34 177 SER A O 1
ATOM 1336 N N . PRO A 1 178 ? 20.383 12.252 -14.687 1.00 52.81 178 PRO A N 1
ATOM 1337 C CA . PRO A 1 178 ? 20.152 13.428 -13.857 1.00 52.81 178 PRO A CA 1
ATOM 1338 C C . PRO A 1 178 ? 20.502 14.727 -14.595 1.00 52.81 178 PRO A C 1
ATOM 1340 O O . PRO A 1 178 ? 21.330 14.677 -15.542 1.00 52.81 178 PRO A O 1
#

Secondary structure (DSSP, 8-state):
-HHHHHHHHHHHHHHTT----TT--EEEEEE-TTSSSEEEEEETTS-EEE-S------GGGHHHHHHHHT-TT-SS----S----EEP--EEEEEPPTT--HHHH---EEETTTTEEEEEETTTEEEEEE---TTS---EES-GGGGGG----S--HHHHHHHHHHHTTSTT------

Foldseek 3Di:
DVVVVVVVVVVVVVVVPDDDDPPWAFDAWDADPVLPFTQFTATPVGDTDGDRDDDQPPVQCSQVHVCRQAPPPRPDHDPDPDHHFDWDWDKAKFAAAPPDQCVPDWDWDDDVVLFWTWTDDPPRIIIITGPDDVPDDTDTDPDPCVVVVDPCPDQDPRNVSRQVSVCVPRPRGDDDDD

Organism: Neobodo designis (NCBI:txid312471)

Radius of gyration: 21.67 Å; Cα contacts (8 Å, |Δi|>4): 238; chains: 1; bounding box: 47×29×63 Å

Nearest PDB structures (foldseek):
  6gg2-assembly1_A-2  TM=5.552E-01  e=1.345E-03  Aspergillus fumigatus Af293
  6frl-assembly1_B  TM=5.840E-01  e=5.393E-03  Brevundimonas sp. BAL3
  6frl-assembly1_A  TM=5.644E-01  e=4.279E-03  Brevundimonas sp. BAL3
  5xgv-assembly1_B-2  TM=5.247E-01  e=2.573E-02  Streptomyces rugosporus
  6y1w-assembly1_B  TM=4.239E-01  e=1.619E-02  Xanthomonas campestris pv. campestris str. B100

Solvent-accessible surface area (backbone atoms only — not comparable to full-atom values): 10922 Å² total; per-residue (Å²): 111,74,66,62,53,49,52,54,50,50,55,52,40,42,76,73,69,52,83,86,74,75,100,48,54,79,65,40,58,38,56,40,95,86,41,83,44,50,41,25,35,30,26,61,92,72,52,73,48,80,32,80,70,84,82,92,78,53,65,67,48,36,46,57,55,50,48,50,59,38,36,99,82,43,81,44,79,76,81,73,91,72,86,65,75,26,68,69,81,68,66,29,77,39,58,46,26,88,95,56,58,31,80,84,68,48,60,77,49,69,43,80,92,63,31,32,31,38,30,55,36,92,85,39,18,36,34,28,26,65,67,73,44,93,86,60,84,85,49,71,47,91,58,79,68,60,61,79,73,58,78,72,90,62,86,47,71,64,34,50,52,28,49,57,42,46,45,77,73,39,72,72,45,61,72,86,75,132